Protein AF-A0A2H5WLN8-F1 (afdb_monomer_lite)

Radius of gyration: 36.34 Å; chains: 1; bounding box: 73×25×124 Å

Structure (mmCIF, N/CA/C/O backbone):
data_AF-A0A2H5WLN8-F1
#
_entry.id   AF-A0A2H5WLN8-F1
#
loop_
_atom_site.group_PDB
_atom_site.id
_atom_site.type_symbol
_atom_site.label_atom_id
_atom_site.label_alt_id
_atom_site.label_comp_id
_atom_site.label_asym_id
_atom_site.label_entity_id
_atom_site.label_seq_id
_atom_site.pdbx_PDB_ins_code
_atom_site.Cartn_x
_atom_site.Cartn_y
_atom_site.Cartn_z
_atom_site.occupancy
_atom_site.B_iso_or_equiv
_atom_site.auth_seq_id
_atom_site.auth_comp_id
_atom_site.auth_asym_id
_atom_site.auth_atom_id
_atom_site.pdbx_PDB_model_num
ATOM 1 N N . MET A 1 1 ? 13.619 3.104 -66.120 1.00 37.88 1 MET A N 1
ATOM 2 C CA . MET A 1 1 ? 13.629 3.833 -64.835 1.00 37.88 1 MET A CA 1
ATOM 3 C C . MET A 1 1 ? 13.386 2.820 -63.732 1.00 37.88 1 MET A C 1
ATOM 5 O O . MET A 1 1 ? 12.307 2.246 -63.687 1.00 37.88 1 MET A O 1
ATOM 9 N N . ALA A 1 2 ? 14.418 2.496 -62.954 1.00 40.22 2 ALA A N 1
ATOM 10 C CA . ALA A 1 2 ? 14.342 1.481 -61.908 1.00 40.22 2 ALA A CA 1
ATOM 11 C C . ALA A 1 2 ? 13.577 2.028 -60.692 1.00 40.22 2 ALA A C 1
ATOM 13 O O . ALA A 1 2 ? 13.868 3.131 -60.233 1.00 40.22 2 ALA A O 1
ATOM 14 N N . LEU A 1 3 ? 12.607 1.258 -60.188 1.00 43.53 3 LEU A N 1
ATOM 15 C CA . LEU A 1 3 ? 11.989 1.503 -58.886 1.00 43.53 3 LEU A CA 1
ATOM 16 C C . LEU A 1 3 ? 13.071 1.391 -57.804 1.00 43.53 3 LEU A C 1
ATOM 18 O O . LEU A 1 3 ? 13.614 0.310 -57.575 1.00 43.53 3 LEU A O 1
ATOM 22 N N . VAL A 1 4 ? 13.359 2.502 -57.129 1.00 40.03 4 VAL A N 1
ATOM 23 C CA . VAL A 1 4 ? 14.137 2.522 -55.888 1.00 40.03 4 VAL A CA 1
ATOM 24 C C . VAL A 1 4 ? 13.309 1.801 -54.824 1.00 40.03 4 VAL A C 1
ATOM 26 O O . VAL A 1 4 ? 12.218 2.247 -54.471 1.00 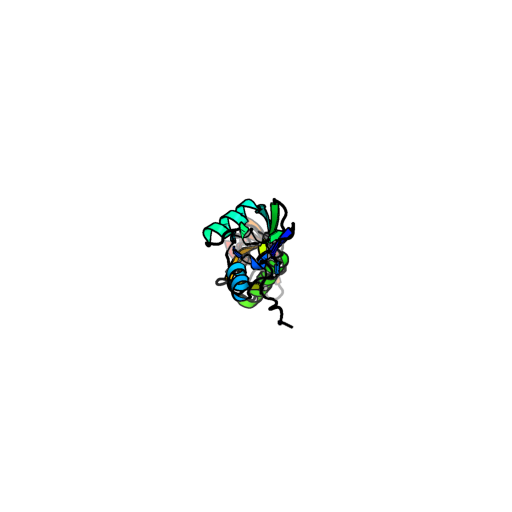40.03 4 VAL A O 1
ATOM 29 N N . ARG A 1 5 ? 13.791 0.652 -54.340 1.00 46.72 5 ARG A N 1
ATOM 30 C CA . ARG A 1 5 ? 13.215 0.003 -53.157 1.00 46.72 5 ARG A CA 1
ATOM 31 C C . ARG A 1 5 ? 13.572 0.856 -51.936 1.00 46.72 5 ARG A C 1
ATOM 33 O O . ARG A 1 5 ? 14.746 1.081 -51.679 1.00 46.72 5 ARG A O 1
ATOM 40 N N . LEU A 1 6 ? 12.569 1.307 -51.185 1.00 49.66 6 LEU A N 1
ATOM 41 C CA . LEU A 1 6 ? 12.672 2.112 -49.952 1.00 49.66 6 LEU A CA 1
ATOM 42 C C . LEU A 1 6 ? 13.309 1.364 -48.748 1.00 49.66 6 LEU A C 1
ATOM 44 O O . LEU A 1 6 ? 13.028 1.691 -47.602 1.00 49.66 6 LEU A O 1
ATOM 48 N N . THR A 1 7 ? 14.132 0.337 -48.972 1.00 49.53 7 THR A N 1
ATOM 49 C CA . THR A 1 7 ? 14.609 -0.590 -47.923 1.00 49.53 7 THR A CA 1
ATOM 50 C C . THR A 1 7 ? 16.058 -0.387 -47.477 1.00 49.53 7 THR A C 1
ATOM 52 O O . THR A 1 7 ? 16.537 -1.190 -46.686 1.00 49.53 7 THR A O 1
ATOM 55 N N . ASP A 1 8 ? 16.760 0.647 -47.948 1.00 59.47 8 ASP A N 1
ATOM 56 C CA . ASP A 1 8 ? 18.218 0.769 -47.742 1.00 59.47 8 ASP A CA 1
ATOM 57 C C . ASP A 1 8 ? 18.641 1.849 -46.731 1.00 59.47 8 ASP A C 1
ATOM 59 O O . ASP A 1 8 ? 19.821 2.166 -46.599 1.00 59.47 8 ASP A O 1
ATOM 63 N N . GLU A 1 9 ? 17.694 2.440 -45.995 1.00 72.06 9 GLU A N 1
ATOM 64 C CA . GLU A 1 9 ? 18.061 3.355 -44.913 1.00 72.06 9 GLU A CA 1
ATOM 65 C C . GLU A 1 9 ? 18.527 2.567 -43.677 1.00 72.06 9 GLU A C 1
ATOM 67 O O . GLU A 1 9 ? 17.778 1.712 -43.183 1.00 72.06 9 GLU A O 1
ATOM 72 N N . PRO A 1 10 ? 19.729 2.855 -43.136 1.00 83.38 10 PRO A N 1
ATOM 73 C CA . PRO A 1 10 ? 20.213 2.206 -41.925 1.00 83.38 10 PRO A CA 1
ATOM 74 C C . PRO A 1 10 ? 19.261 2.490 -40.762 1.00 83.38 10 PRO A C 1
ATOM 76 O O . PRO A 1 10 ? 18.766 3.608 -40.597 1.00 83.38 10 PRO A O 1
ATOM 79 N N . LEU A 1 11 ? 19.013 1.475 -39.933 1.00 92.94 11 LEU A N 1
ATOM 80 C CA . LEU A 1 11 ? 18.097 1.606 -38.806 1.00 92.94 11 LEU A CA 1
ATOM 81 C C . LEU A 1 11 ? 18.630 2.643 -37.807 1.00 92.94 11 LEU A C 1
ATOM 83 O O . LEU A 1 11 ? 19.780 2.594 -37.357 1.00 92.94 11 LEU A O 1
ATOM 87 N N . ARG A 1 12 ? 17.761 3.589 -37.457 1.00 96.56 12 ARG A N 1
ATOM 88 C CA . ARG A 1 12 ? 18.008 4.672 -36.511 1.00 96.56 12 ARG A CA 1
ATOM 89 C C . ARG A 1 12 ? 17.337 4.365 -35.178 1.00 96.56 12 ARG A C 1
ATOM 91 O O . ARG A 1 12 ? 16.153 4.038 -35.136 1.00 96.56 12 ARG A O 1
ATOM 98 N N . ILE A 1 13 ? 18.105 4.503 -34.102 1.00 97.88 13 ILE A N 1
ATOM 99 C CA . ILE A 1 13 ? 17.665 4.356 -32.714 1.00 97.88 13 ILE A CA 1
ATOM 100 C C . ILE A 1 13 ? 17.768 5.730 -32.067 1.00 97.88 13 ILE A C 1
ATOM 102 O O . ILE A 1 13 ? 18.877 6.208 -31.818 1.00 97.88 13 ILE A O 1
ATOM 106 N N . ARG A 1 14 ? 16.632 6.364 -31.782 1.00 98.44 14 ARG A N 1
ATOM 107 C CA . ARG A 1 14 ? 16.599 7.668 -31.118 1.00 98.44 14 ARG A CA 1
ATOM 108 C C . ARG A 1 14 ? 16.065 7.532 -29.701 1.00 98.44 14 ARG A C 1
ATOM 110 O O . ARG A 1 14 ? 14.967 7.023 -29.510 1.00 98.44 14 ARG A O 1
ATOM 117 N N . ILE A 1 15 ? 16.827 8.003 -28.716 1.00 98.44 15 ILE A N 1
ATOM 118 C CA . ILE A 1 15 ? 16.448 7.962 -27.299 1.00 98.44 15 ILE A CA 1
ATOM 119 C C . ILE A 1 15 ? 16.530 9.367 -26.710 1.00 98.44 15 ILE A C 1
ATOM 121 O O . ILE A 1 15 ? 17.564 10.037 -26.779 1.00 98.44 15 ILE A O 1
ATOM 125 N N . ALA A 1 16 ? 15.428 9.812 -26.112 1.00 98.44 16 ALA A N 1
ATOM 126 C CA . ALA A 1 16 ? 15.345 11.120 -25.481 1.00 98.44 16 ALA A CA 1
ATOM 127 C C . ALA A 1 16 ? 16.167 11.181 -24.171 1.00 98.44 16 ALA A C 1
ATOM 129 O O . ALA A 1 16 ? 16.366 10.158 -23.513 1.00 98.44 16 ALA A O 1
ATOM 130 N N . PRO A 1 17 ? 16.603 12.377 -23.724 1.00 98.19 17 PRO A N 1
ATOM 131 C CA . PRO A 1 17 ? 17.330 12.541 -22.458 1.00 98.19 17 PRO A CA 1
ATOM 132 C C . PRO A 1 17 ? 16.555 12.080 -21.214 1.00 98.19 17 PRO A C 1
ATOM 134 O O . PRO A 1 17 ? 17.164 11.743 -20.200 1.00 98.19 17 PRO A O 1
ATOM 137 N N . SER A 1 18 ? 15.222 12.078 -21.278 1.00 97.75 18 SER A N 1
ATOM 138 C CA . SER A 1 18 ? 14.340 11.580 -20.226 1.00 97.75 18 SER A CA 1
ATOM 139 C C . SER A 1 18 ? 13.211 10.771 -20.848 1.00 97.75 18 SER A C 1
ATOM 141 O O . SER A 1 18 ? 12.550 11.244 -21.770 1.00 97.75 18 SER A O 1
ATOM 143 N N . VAL A 1 19 ? 12.975 9.575 -20.320 1.00 97.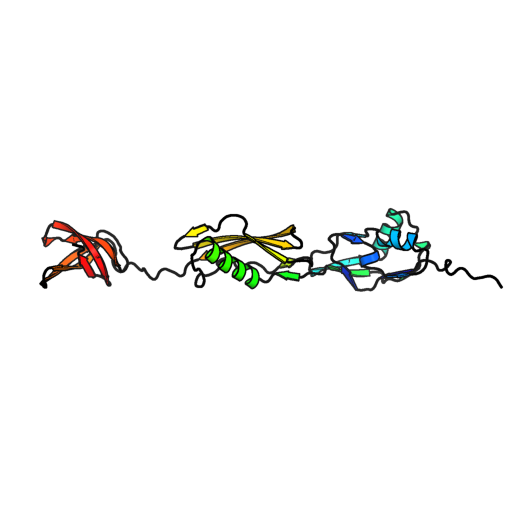62 19 VAL A N 1
ATOM 144 C CA . VAL A 1 19 ? 11.979 8.617 -20.818 1.00 97.62 19 VAL A CA 1
ATOM 145 C C . VAL A 1 19 ? 11.228 7.983 -19.652 1.00 97.62 19 VAL A C 1
ATOM 147 O O . VAL A 1 19 ? 11.738 7.934 -18.528 1.00 97.62 19 VAL A O 1
ATOM 150 N N . SER A 1 20 ? 10.016 7.499 -19.916 1.00 96.06 20 SER A N 1
ATOM 151 C CA . SER A 1 20 ? 9.178 6.838 -18.916 1.00 96.06 20 SER A CA 1
ATOM 152 C C . SER A 1 20 ? 8.919 5.385 -19.294 1.00 96.06 20 SER A C 1
ATOM 154 O O . SER A 1 20 ? 8.685 5.090 -20.459 1.00 96.06 20 SER A O 1
ATOM 156 N N . VAL A 1 21 ? 8.940 4.494 -18.306 1.00 96.44 21 VAL A N 1
ATOM 157 C CA . VAL A 1 21 ? 8.663 3.057 -18.465 1.00 96.44 21 VAL A CA 1
ATOM 158 C C . VAL A 1 21 ? 7.627 2.616 -17.434 1.00 96.44 21 VAL A C 1
ATOM 160 O O . VAL A 1 21 ? 7.540 3.200 -16.354 1.00 96.44 21 VAL A O 1
ATOM 163 N N . SER A 1 22 ? 6.848 1.579 -17.723 1.00 90.75 22 SER A N 1
ATOM 164 C CA . SER A 1 22 ? 5.817 1.059 -16.803 1.00 90.75 22 SER A CA 1
ATOM 165 C C . SER A 1 22 ? 6.192 -0.316 -16.231 1.00 90.75 22 SER A C 1
ATOM 167 O O . SER A 1 22 ? 5.954 -0.616 -15.051 1.00 90.75 22 SER A O 1
ATOM 169 N N . SER A 1 23 ? 6.874 -1.122 -17.041 1.00 89.38 23 SER A N 1
ATOM 170 C CA . SER A 1 23 ? 7.266 -2.501 -16.755 1.00 89.38 23 SER A CA 1
ATOM 171 C C . SER A 1 23 ? 8.347 -2.619 -15.670 1.00 89.38 23 SER A C 1
ATOM 173 O O . SER A 1 23 ? 9.073 -1.672 -15.366 1.00 89.38 23 SER A O 1
ATOM 175 N N . THR A 1 24 ? 8.475 -3.803 -15.058 1.00 92.62 24 THR A N 1
ATOM 176 C CA . THR A 1 24 ? 9.545 -4.115 -14.082 1.00 92.62 24 THR A CA 1
ATOM 177 C C . THR A 1 24 ? 10.922 -4.205 -14.734 1.00 92.62 24 THR A C 1
ATOM 179 O O . THR A 1 24 ? 11.931 -3.891 -14.099 1.00 92.62 24 THR A O 1
ATOM 182 N N . ARG A 1 25 ? 10.965 -4.617 -15.999 1.00 96.12 25 ARG A N 1
ATOM 183 C CA . ARG A 1 25 ? 12.131 -4.564 -16.880 1.00 96.12 25 ARG A CA 1
ATOM 184 C C . ARG A 1 25 ? 11.690 -3.906 -18.175 1.00 96.12 25 ARG A C 1
ATOM 186 O O . ARG A 1 25 ? 10.564 -4.149 -18.593 1.00 96.12 25 ARG A O 1
ATOM 193 N N . PHE A 1 26 ? 12.542 -3.070 -18.752 1.00 96.62 26 PHE A N 1
ATOM 194 C CA . PHE A 1 26 ? 12.192 -2.289 -19.932 1.00 96.62 26 PHE A CA 1
ATOM 195 C C . PHE A 1 26 ? 12.933 -2.791 -21.169 1.00 96.62 26 PHE A C 1
ATOM 197 O O . PHE A 1 26 ? 14.104 -3.188 -21.093 1.00 96.62 26 PHE A O 1
ATOM 204 N N . CYS A 1 27 ? 12.246 -2.756 -22.305 1.00 97.50 27 CYS A N 1
ATOM 205 C CA . CYS A 1 27 ? 12.811 -3.082 -23.611 1.00 97.50 27 CYS A CA 1
ATOM 206 C C . CYS A 1 27 ? 13.217 -1.821 -24.384 1.00 97.50 27 CYS A C 1
ATOM 208 O O . CYS A 1 27 ? 12.875 -0.700 -24.004 1.00 97.50 27 CYS A O 1
ATOM 210 N N . LEU A 1 28 ? 13.946 -1.992 -25.489 1.00 97.81 28 LEU A N 1
ATOM 211 C CA . LEU A 1 28 ? 14.383 -0.866 -26.315 1.00 97.81 28 LEU A CA 1
ATOM 212 C C . LEU A 1 28 ? 13.201 -0.044 -26.847 1.00 97.81 28 LEU A C 1
ATOM 214 O O . LEU A 1 28 ? 13.258 1.180 -26.792 1.00 97.81 28 LEU A O 1
ATOM 218 N N . ALA A 1 29 ? 12.120 -0.691 -27.291 1.00 97.19 29 ALA A N 1
ATOM 219 C CA . ALA A 1 29 ? 10.942 0.005 -27.815 1.00 97.19 29 ALA A CA 1
ATOM 220 C C . ALA A 1 29 ? 10.212 0.874 -26.773 1.00 97.19 29 ALA A C 1
ATOM 222 O O . ALA A 1 29 ? 9.484 1.783 -27.155 1.00 97.19 29 ALA A O 1
ATOM 223 N N . GLU A 1 30 ? 10.396 0.628 -25.470 1.00 96.38 30 GLU A N 1
ATOM 224 C CA . GLU A 1 30 ? 9.795 1.466 -24.420 1.00 96.38 30 GLU A CA 1
ATOM 225 C C . GLU A 1 30 ? 10.520 2.805 -24.252 1.00 96.38 30 GLU A C 1
ATOM 227 O O . GLU A 1 30 ? 9.943 3.756 -23.733 1.00 96.38 30 GLU A O 1
ATOM 232 N N . ILE A 1 31 ? 11.788 2.888 -24.665 1.00 97.25 31 ILE A N 1
ATOM 233 C CA . ILE A 1 31 ? 12.617 4.080 -24.456 1.00 97.25 31 ILE A CA 1
ATOM 234 C C . ILE A 1 31 ? 13.128 4.711 -25.752 1.00 97.25 31 ILE A C 1
ATOM 236 O O . ILE A 1 31 ? 13.732 5.781 -25.697 1.00 97.25 31 ILE A O 1
ATOM 240 N N . ALA A 1 32 ? 12.935 4.057 -26.897 1.00 97.50 32 ALA A N 1
ATOM 241 C CA . ALA A 1 32 ? 13.502 4.470 -28.170 1.00 97.50 32 ALA A CA 1
ATOM 242 C C . ALA A 1 32 ? 12.458 4.526 -29.285 1.00 97.50 32 ALA A C 1
ATOM 244 O O . ALA A 1 32 ? 11.638 3.623 -29.441 1.00 97.50 32 ALA A O 1
ATOM 245 N N . GLU A 1 33 ? 12.582 5.538 -30.136 1.00 97.62 33 GLU A N 1
ATOM 246 C CA . GLU A 1 33 ? 11.950 5.561 -31.450 1.00 97.62 33 GLU A CA 1
ATOM 247 C C . GLU A 1 33 ? 12.851 4.813 -32.443 1.00 97.62 33 GLU A C 1
ATOM 249 O O . GLU A 1 33 ? 14.040 5.125 -32.578 1.00 97.62 33 GLU A O 1
ATOM 254 N N . LEU A 1 34 ? 12.289 3.809 -33.125 1.00 96.44 34 LEU A N 1
ATOM 255 C CA . LEU A 1 34 ? 12.988 2.981 -34.111 1.00 96.44 34 LEU A CA 1
ATOM 256 C C . LEU A 1 34 ? 12.460 3.283 -35.517 1.00 96.44 34 LEU A C 1
ATOM 258 O O . LEU A 1 34 ? 11.294 3.018 -35.817 1.00 96.44 34 LEU A O 1
ATOM 262 N N . ALA A 1 35 ? 13.324 3.801 -36.387 1.00 94.50 35 ALA A N 1
ATOM 263 C CA . ALA A 1 35 ? 12.982 4.180 -37.760 1.00 94.50 35 ALA A CA 1
ATOM 264 C C . ALA A 1 35 ? 14.005 3.634 -38.765 1.00 94.50 35 ALA A C 1
ATOM 266 O O . ALA A 1 35 ? 15.145 3.355 -38.401 1.00 94.50 35 ALA A O 1
ATOM 267 N N . GLY A 1 36 ? 13.607 3.489 -40.031 1.00 92.75 36 GLY A N 1
ATOM 268 C CA . GLY A 1 36 ? 14.444 2.867 -41.063 1.00 92.75 36 GLY A CA 1
ATOM 269 C C . GLY A 1 36 ? 14.622 1.355 -40.870 1.00 92.75 36 GLY A C 1
ATOM 270 O O . GLY A 1 36 ? 14.029 0.751 -39.970 1.00 92.75 36 GLY A O 1
ATOM 271 N N . GLY A 1 37 ? 15.438 0.741 -41.728 1.00 88.25 37 GLY A N 1
ATOM 272 C CA . GLY A 1 37 ? 15.642 -0.706 -41.772 1.00 88.25 37 GLY A CA 1
ATOM 273 C C . GLY A 1 37 ? 14.368 -1.526 -42.022 1.00 88.25 37 GLY A C 1
ATOM 274 O O . GLY A 1 37 ? 13.266 -1.005 -42.215 1.00 88.25 37 GLY A O 1
ATOM 275 N N . ASP A 1 38 ? 14.516 -2.850 -41.995 1.00 90.81 38 ASP A N 1
ATOM 276 C CA . ASP A 1 38 ? 13.386 -3.767 -42.149 1.00 90.81 38 ASP A CA 1
ATOM 277 C C . ASP A 1 38 ? 12.511 -3.840 -40.880 1.00 90.81 38 ASP A C 1
ATOM 279 O O . ASP A 1 38 ? 12.973 -3.679 -39.746 1.00 90.81 38 ASP A O 1
ATOM 283 N N . GLU A 1 39 ? 11.217 -4.104 -41.063 1.00 92.38 39 GLU A N 1
ATOM 284 C CA . GLU A 1 39 ? 10.242 -4.230 -39.979 1.00 92.38 39 GLU A CA 1
ATOM 285 C C . GLU A 1 39 ? 10.567 -5.391 -39.032 1.00 92.38 39 GLU A C 1
ATOM 287 O O . GLU A 1 39 ? 10.428 -5.244 -37.814 1.00 92.38 39 GLU A O 1
ATOM 292 N N . ALA A 1 40 ? 11.044 -6.524 -39.561 1.00 92.81 40 ALA A N 1
ATOM 293 C CA . ALA A 1 40 ? 11.414 -7.672 -38.737 1.00 92.81 40 ALA A CA 1
ATOM 294 C C . ALA A 1 40 ? 12.561 -7.323 -37.776 1.00 92.81 40 ALA A C 1
ATOM 296 O O . ALA A 1 40 ? 12.494 -7.640 -36.586 1.00 92.81 40 ALA A O 1
ATOM 297 N N . LEU A 1 41 ? 13.568 -6.599 -38.273 1.00 92.00 41 LEU A N 1
ATOM 298 C CA . LEU A 1 41 ? 14.690 -6.121 -37.470 1.00 92.00 41 LEU A CA 1
ATOM 299 C C . LEU A 1 41 ? 14.236 -5.111 -36.409 1.00 92.00 41 LEU A C 1
ATOM 301 O O . LEU A 1 41 ? 14.609 -5.251 -35.245 1.00 92.00 41 LEU A O 1
ATOM 305 N N . ARG A 1 42 ? 13.389 -4.134 -36.771 1.00 95.19 42 ARG A N 1
ATOM 306 C CA . ARG A 1 42 ? 12.819 -3.173 -35.806 1.00 95.19 42 ARG A CA 1
ATOM 307 C C . ARG A 1 42 ? 12.053 -3.875 -34.690 1.00 95.19 42 ARG A C 1
ATOM 309 O O . ARG A 1 42 ? 12.225 -3.529 -33.524 1.00 95.19 42 ARG A O 1
ATOM 316 N N . ARG A 1 43 ? 11.243 -4.882 -35.025 1.00 95.69 43 ARG A N 1
ATOM 317 C CA . ARG A 1 43 ? 10.488 -5.667 -34.040 1.00 95.69 43 ARG A CA 1
ATOM 318 C C . ARG A 1 43 ? 11.419 -6.461 -33.119 1.00 95.69 43 ARG A C 1
ATOM 320 O O . ARG A 1 43 ? 11.220 -6.445 -31.906 1.00 95.69 43 ARG A O 1
ATOM 327 N N . ALA A 1 44 ? 12.442 -7.110 -33.677 1.00 94.44 44 ALA A N 1
ATOM 328 C CA . ALA A 1 44 ? 13.413 -7.889 -32.910 1.00 94.44 44 ALA A CA 1
ATOM 329 C C . ALA A 1 44 ? 14.253 -7.013 -31.963 1.00 94.44 44 ALA A C 1
ATOM 331 O O . ALA A 1 44 ? 14.391 -7.341 -30.785 1.00 94.44 44 ALA A O 1
ATOM 332 N N . LEU A 1 45 ? 14.761 -5.873 -32.445 1.00 95.69 45 LEU A N 1
ATOM 333 C CA . LEU A 1 45 ? 15.477 -4.893 -31.622 1.00 95.69 45 LEU A CA 1
ATOM 334 C C . LEU A 1 45 ? 14.571 -4.264 -30.568 1.00 95.69 45 LEU A C 1
ATOM 336 O O . LEU A 1 45 ? 14.980 -4.121 -29.421 1.00 95.69 45 LEU A O 1
ATOM 340 N N . GLY A 1 46 ? 13.337 -3.912 -30.930 1.00 96.50 46 GLY A N 1
ATOM 341 C CA . GLY A 1 46 ? 12.372 -3.313 -30.014 1.00 96.50 46 GLY A CA 1
ATOM 342 C C . GLY A 1 46 ? 12.057 -4.195 -28.805 1.00 96.50 46 GLY A C 1
ATOM 343 O O . GLY A 1 46 ? 11.931 -3.675 -27.697 1.00 96.50 46 GLY A O 1
ATOM 344 N N . ALA A 1 47 ? 12.001 -5.515 -29.000 1.00 96.62 47 ALA A N 1
ATOM 345 C CA . ALA A 1 47 ? 11.766 -6.506 -27.949 1.00 96.62 47 ALA A CA 1
ATOM 346 C C . ALA A 1 47 ? 13.011 -6.835 -27.097 1.00 96.62 47 ALA A C 1
ATOM 348 O O . ALA A 1 47 ? 12.919 -7.612 -26.148 1.00 96.62 47 ALA A O 1
ATOM 349 N N . MET A 1 48 ? 14.179 -6.273 -27.422 1.00 96.56 48 MET A N 1
ATOM 350 C CA . MET A 1 48 ? 15.403 -6.493 -26.656 1.00 96.56 48 MET A CA 1
ATOM 351 C C . MET A 1 48 ? 15.283 -5.864 -25.264 1.00 96.56 48 MET A C 1
ATOM 353 O O . MET A 1 48 ? 15.158 -4.644 -25.132 1.00 96.56 48 MET A O 1
ATOM 357 N N . GLU A 1 49 ? 15.388 -6.687 -24.222 1.00 97.06 49 GLU A N 1
ATOM 358 C CA . GLU A 1 49 ? 15.403 -6.226 -22.836 1.00 97.06 49 GLU A CA 1
ATOM 359 C C . GLU A 1 49 ? 16.716 -5.488 -22.512 1.00 97.06 49 GLU A C 1
ATOM 361 O O . GLU A 1 49 ? 17.817 -6.005 -22.704 1.00 97.06 49 GLU A O 1
ATOM 366 N N . LEU A 1 50 ? 16.616 -4.274 -21.972 1.00 97.12 50 LEU A N 1
ATOM 367 C CA . LEU A 1 50 ? 17.774 -3.452 -21.605 1.00 97.12 50 LEU A CA 1
ATOM 368 C C . LEU A 1 50 ? 18.114 -3.538 -20.109 1.00 97.12 50 LEU A C 1
ATOM 370 O O . LEU A 1 50 ? 19.264 -3.305 -19.702 1.00 97.12 50 LEU A O 1
ATOM 374 N N . GLY A 1 51 ? 17.145 -3.927 -19.278 1.00 95.38 51 GLY A N 1
ATOM 375 C CA . GLY A 1 51 ? 17.354 -4.307 -17.885 1.00 95.38 51 GLY A CA 1
ATOM 376 C C . GLY A 1 51 ? 16.210 -3.917 -16.953 1.00 95.38 51 GLY A C 1
ATOM 377 O O . GLY A 1 51 ? 15.109 -3.592 -17.380 1.00 95.38 51 GLY A O 1
ATOM 378 N N . ALA A 1 52 ? 16.482 -3.955 -15.645 1.00 96.31 52 ALA A N 1
ATOM 379 C CA . ALA A 1 52 ? 15.498 -3.618 -14.616 1.00 96.31 52 ALA A CA 1
ATOM 380 C C . ALA A 1 52 ? 15.157 -2.118 -14.598 1.00 96.31 52 ALA A C 1
ATOM 382 O O . ALA A 1 52 ? 16.055 -1.267 -14.578 1.00 96.31 52 ALA A O 1
ATOM 383 N N . SER A 1 53 ? 13.865 -1.814 -14.542 1.00 96.38 53 SER A N 1
ATOM 384 C CA . SER A 1 53 ? 13.334 -0.467 -14.341 1.00 96.38 53 SER A CA 1
ATOM 385 C C . SER A 1 53 ? 13.573 0.011 -12.899 1.00 96.38 53 SER A C 1
ATOM 387 O O . SER A 1 53 ? 13.763 -0.818 -12.003 1.00 96.38 53 SER A O 1
ATOM 389 N N . PRO A 1 54 ? 13.544 1.333 -12.636 1.00 95.69 54 PRO A N 1
ATOM 390 C CA . PRO A 1 54 ? 13.494 1.856 -11.271 1.00 95.69 54 PRO A CA 1
ATOM 391 C C . PRO A 1 54 ? 12.300 1.303 -10.469 1.00 95.69 54 PRO A C 1
ATOM 393 O O . PRO A 1 54 ? 11.377 0.687 -11.013 1.00 95.69 54 PRO A O 1
ATOM 396 N N . LEU A 1 55 ? 12.266 1.568 -9.162 1.00 93.81 55 LEU A N 1
ATOM 397 C CA . LEU A 1 55 ? 11.025 1.411 -8.398 1.00 93.81 55 LEU A CA 1
ATOM 398 C C . LEU A 1 55 ? 9.959 2.397 -8.919 1.00 93.81 55 LEU A C 1
ATOM 400 O O . LEU A 1 55 ? 10.330 3.447 -9.447 1.00 93.81 55 LEU A O 1
ATOM 404 N N . PRO A 1 56 ? 8.652 2.089 -8.808 1.00 94.31 56 PRO A N 1
ATOM 405 C CA . PRO A 1 56 ? 7.596 3.004 -9.246 1.00 94.31 56 PRO A CA 1
ATOM 406 C C . PRO A 1 56 ? 7.786 4.413 -8.658 1.00 94.31 56 PRO A C 1
ATOM 408 O O . PRO A 1 56 ? 8.067 4.558 -7.469 1.00 94.31 56 PRO A O 1
ATOM 411 N N . GLY A 1 57 ? 7.693 5.443 -9.502 1.00 93.31 57 GLY A N 1
ATOM 412 C CA . GLY A 1 57 ? 7.885 6.850 -9.138 1.00 93.31 57 GLY A CA 1
ATOM 413 C C . GLY A 1 57 ? 9.351 7.279 -9.016 1.00 93.31 57 GLY A C 1
ATOM 414 O O . GLY A 1 57 ? 9.636 8.471 -8.906 1.00 93.31 57 GLY A O 1
ATOM 415 N N . GLN A 1 58 ? 10.298 6.338 -9.057 1.00 95.06 58 GLN A N 1
ATOM 416 C CA . GLN A 1 58 ? 11.726 6.629 -8.964 1.00 95.06 58 GLN A CA 1
ATOM 417 C C . GLN A 1 58 ? 12.384 6.765 -10.337 1.00 95.06 58 GLN A C 1
ATOM 419 O O . GLN A 1 58 ? 11.840 6.380 -11.377 1.00 95.06 58 GLN A O 1
ATOM 424 N N . LYS A 1 59 ? 13.599 7.319 -10.313 1.00 96.31 59 LYS A N 1
ATOM 425 C CA . LYS A 1 59 ? 14.439 7.554 -11.486 1.00 96.31 59 LYS A CA 1
ATOM 426 C C . LYS A 1 59 ? 15.714 6.730 -11.402 1.00 96.31 59 LYS A C 1
ATOM 428 O O . LYS A 1 59 ? 16.238 6.485 -10.317 1.00 96.31 59 LYS A O 1
ATOM 433 N N . ARG A 1 60 ? 16.226 6.332 -12.560 1.00 96.81 60 ARG A N 1
ATOM 434 C CA . ARG A 1 60 ? 17.521 5.676 -12.713 1.00 96.81 60 ARG A CA 1
ATOM 435 C C . ARG A 1 60 ? 18.243 6.249 -13.922 1.00 96.81 60 ARG A C 1
ATOM 437 O O . ARG A 1 60 ? 17.654 6.458 -14.977 1.00 96.81 60 ARG A O 1
ATOM 444 N N . THR A 1 61 ? 19.549 6.387 -13.777 1.00 98.12 61 THR A N 1
ATOM 445 C CA . THR A 1 61 ? 20.455 6.718 -14.870 1.00 98.12 61 THR A CA 1
ATOM 446 C C . THR A 1 61 ? 20.727 5.503 -15.766 1.00 98.12 61 THR A C 1
ATOM 448 O O . THR A 1 61 ? 21.068 4.421 -15.272 1.00 98.12 61 THR A O 1
ATOM 451 N N . PHE A 1 62 ? 20.623 5.689 -17.083 1.00 98.31 62 PHE A N 1
ATOM 452 C CA . PHE A 1 62 ? 21.037 4.715 -18.098 1.00 98.31 62 PHE A CA 1
ATOM 453 C C . PHE A 1 62 ? 22.011 5.368 -19.078 1.00 98.31 62 PHE A C 1
ATOM 455 O O . PHE A 1 62 ? 21.809 6.510 -19.484 1.00 98.31 62 PHE A O 1
ATOM 462 N N . THR A 1 63 ? 23.096 4.681 -19.427 1.00 98.50 63 THR A N 1
ATOM 463 C CA . THR A 1 63 ? 24.181 5.279 -20.221 1.00 98.50 63 THR A CA 1
ATOM 464 C C . THR A 1 63 ? 24.234 4.731 -21.636 1.00 98.50 63 THR A C 1
ATOM 466 O O . THR A 1 63 ? 23.834 3.595 -21.908 1.00 98.50 63 THR A O 1
ATOM 469 N N . ARG A 1 64 ? 24.823 5.508 -22.548 1.00 98.44 64 ARG A N 1
ATOM 470 C CA . ARG A 1 64 ? 25.093 5.065 -23.918 1.00 98.44 64 ARG A CA 1
ATOM 471 C C . ARG A 1 64 ? 25.917 3.774 -23.942 1.00 98.44 64 ARG A C 1
ATOM 473 O O . ARG A 1 64 ? 25.588 2.848 -24.673 1.00 98.44 64 ARG A O 1
ATOM 480 N N . GLN A 1 65 ? 26.938 3.652 -23.088 1.00 98.31 65 GLN A N 1
ATOM 481 C CA . GLN A 1 65 ? 27.743 2.428 -22.973 1.00 98.31 65 GLN A CA 1
ATOM 482 C C . GLN A 1 65 ? 26.911 1.205 -22.555 1.00 98.31 65 GLN A C 1
ATOM 484 O O . GLN A 1 65 ? 27.163 0.103 -23.048 1.00 98.31 65 GLN A O 1
ATOM 489 N N . GLN A 1 66 ? 25.913 1.377 -21.682 1.00 98.06 66 GLN A N 1
ATOM 490 C CA . GLN A 1 66 ? 24.999 0.293 -21.316 1.00 98.06 66 GLN A CA 1
ATOM 491 C C . GLN A 1 66 ? 24.166 -0.159 -22.520 1.00 98.06 66 GLN A C 1
ATOM 493 O O . GLN A 1 66 ? 24.086 -1.363 -22.750 1.00 98.06 66 GLN A O 1
ATOM 498 N N . LEU A 1 67 ? 23.640 0.763 -23.338 1.00 98.19 67 LEU A N 1
ATOM 499 C CA . LEU A 1 67 ? 22.949 0.406 -24.586 1.00 98.19 67 LEU A CA 1
ATOM 500 C C . LEU A 1 67 ? 23.850 -0.405 -25.523 1.00 98.19 67 LEU A C 1
ATOM 502 O O . LEU A 1 67 ? 23.469 -1.490 -25.955 1.00 98.19 67 LEU A O 1
ATOM 506 N N . LEU A 1 68 ? 25.063 0.086 -25.798 1.00 98.06 68 LEU A N 1
ATOM 507 C CA . LEU A 1 68 ? 26.020 -0.603 -26.674 1.00 98.06 68 LEU A CA 1
ATOM 508 C C . LEU A 1 68 ? 26.365 -2.004 -26.156 1.00 98.06 68 LEU A C 1
ATOM 510 O O . LEU A 1 68 ? 26.516 -2.943 -26.934 1.00 98.06 68 LEU A O 1
ATOM 514 N N . THR A 1 69 ? 26.490 -2.147 -24.835 1.00 97.94 69 THR A N 1
ATOM 515 C CA . THR A 1 69 ? 26.770 -3.434 -24.191 1.00 97.94 69 THR A CA 1
ATOM 516 C C . THR A 1 69 ? 25.604 -4.401 -24.378 1.00 97.94 69 THR A C 1
ATOM 518 O O . THR A 1 69 ? 25.835 -5.558 -24.717 1.00 97.94 69 THR A O 1
ATOM 521 N N . ARG A 1 70 ? 24.358 -3.934 -24.222 1.00 97.75 70 ARG A N 1
ATOM 522 C CA . ARG A 1 70 ? 23.153 -4.747 -24.448 1.00 97.75 70 ARG A CA 1
ATOM 523 C C . ARG A 1 70 ? 23.010 -5.174 -25.904 1.00 97.75 70 ARG A C 1
ATOM 525 O O . ARG A 1 70 ? 22.818 -6.357 -26.150 1.00 97.75 70 ARG A O 1
ATOM 532 N N . LEU A 1 71 ? 23.209 -4.263 -26.857 1.00 97.00 71 LEU A N 1
ATOM 533 C CA . LEU A 1 71 ? 23.190 -4.593 -28.287 1.00 97.00 71 LEU A CA 1
ATOM 534 C C . LEU A 1 71 ? 24.154 -5.745 -28.611 1.00 97.00 71 LEU A C 1
ATOM 536 O O . LEU A 1 71 ? 23.731 -6.756 -29.166 1.00 97.00 71 LEU A O 1
ATOM 540 N N . ARG A 1 72 ? 25.413 -5.650 -28.157 1.00 97.44 72 ARG A N 1
ATOM 541 C CA . ARG A 1 72 ? 26.416 -6.712 -28.361 1.00 97.44 72 ARG A CA 1
ATOM 542 C C . ARG A 1 72 ? 26.046 -8.023 -27.670 1.00 97.44 72 ARG A C 1
ATOM 544 O O . ARG A 1 72 ? 26.244 -9.084 -28.250 1.00 97.44 72 ARG A O 1
ATOM 551 N N . GLN A 1 73 ? 25.506 -7.965 -26.450 1.00 96.56 73 GLN A N 1
ATOM 552 C CA . GLN A 1 73 ? 25.045 -9.156 -25.719 1.00 96.56 73 GLN A CA 1
ATOM 553 C C . GLN A 1 73 ? 23.924 -9.899 -26.456 1.00 96.56 73 GLN A C 1
ATOM 555 O O . GLN A 1 73 ? 23.841 -11.118 -26.356 1.00 96.56 73 GLN A O 1
ATOM 560 N N . HIS A 1 74 ? 23.100 -9.178 -27.216 1.00 95.00 74 HIS A N 1
ATOM 561 C CA . HIS A 1 74 ? 22.049 -9.742 -28.061 1.00 95.00 74 HIS A CA 1
ATOM 562 C C . HIS A 1 74 ? 22.512 -10.036 -29.501 1.00 95.00 74 HIS A C 1
ATOM 564 O O . HIS A 1 74 ? 21.684 -10.334 -30.357 1.00 95.00 74 HIS A O 1
ATOM 570 N N . GLY A 1 75 ? 23.823 -9.986 -29.769 1.00 95.50 75 GLY A N 1
ATOM 571 C CA . GLY A 1 75 ? 24.414 -10.349 -31.060 1.00 95.50 75 GLY A CA 1
ATOM 572 C C . GLY A 1 75 ? 24.365 -9.256 -32.128 1.00 95.50 75 GLY A C 1
ATOM 573 O O . GLY A 1 75 ? 24.720 -9.521 -33.272 1.00 95.50 75 GLY A O 1
ATOM 574 N N . TYR A 1 76 ? 23.957 -8.036 -31.778 1.00 94.81 76 TYR A N 1
ATOM 575 C CA . TYR A 1 76 ? 23.925 -6.914 -32.709 1.00 94.81 76 TYR A CA 1
ATOM 576 C C . TYR A 1 76 ? 25.224 -6.107 -32.653 1.00 94.81 76 TYR A C 1
ATOM 578 O O . TYR A 1 76 ? 25.688 -5.732 -31.571 1.00 94.81 76 TYR A O 1
ATOM 586 N N . ASP A 1 77 ? 25.788 -5.783 -33.817 1.00 94.56 77 ASP A N 1
ATOM 587 C CA . ASP A 1 77 ? 26.907 -4.848 -33.913 1.00 94.56 77 ASP A CA 1
ATOM 588 C C . ASP A 1 77 ? 26.377 -3.403 -33.840 1.00 94.56 77 ASP A C 1
ATOM 590 O O . ASP A 1 77 ? 25.642 -2.974 -34.731 1.00 94.56 77 ASP A O 1
ATOM 594 N N . PRO A 1 78 ? 26.743 -2.609 -32.812 1.00 94.44 78 PRO A N 1
ATOM 595 C CA . PRO A 1 78 ? 26.248 -1.245 -32.681 1.00 94.44 78 PRO A CA 1
ATOM 596 C C . PRO A 1 78 ? 26.634 -0.308 -33.831 1.00 94.44 78 PRO A C 1
ATOM 598 O O . PRO A 1 78 ? 26.004 0.736 -33.977 1.00 94.44 78 PRO A O 1
ATOM 601 N N . THR A 1 79 ? 27.664 -0.638 -34.618 1.00 93.50 79 THR A N 1
ATOM 602 C CA . THR A 1 79 ? 28.092 0.177 -35.768 1.00 93.50 79 THR A CA 1
ATOM 603 C C . THR A 1 79 ? 27.124 0.097 -36.951 1.00 93.50 79 THR A C 1
ATOM 605 O O . THR A 1 79 ? 27.149 0.967 -37.816 1.00 93.50 79 THR A O 1
ATOM 608 N N . GLN A 1 80 ? 26.226 -0.894 -36.957 1.00 92.12 80 GLN A N 1
ATOM 609 C CA . GLN A 1 80 ? 25.192 -1.068 -37.981 1.00 92.12 80 GLN A CA 1
ATOM 610 C C . GLN A 1 80 ? 23.996 -0.119 -37.800 1.00 92.12 80 GLN A C 1
ATOM 612 O O . GLN A 1 80 ? 23.116 -0.073 -38.660 1.00 92.12 80 GLN A O 1
ATOM 617 N N . PHE A 1 81 ? 23.946 0.634 -36.696 1.00 94.31 81 PHE A N 1
ATOM 618 C CA . PHE A 1 81 ? 22.826 1.510 -36.358 1.00 94.31 81 PHE A CA 1
ATOM 619 C C . PHE A 1 81 ? 23.261 2.961 -36.201 1.00 94.31 81 PHE A C 1
ATOM 621 O O . PHE A 1 81 ? 24.316 3.268 -35.643 1.00 94.31 81 PHE A O 1
ATOM 628 N N . THR A 1 82 ? 22.375 3.877 -36.587 1.00 96.00 82 THR A N 1
ATOM 629 C CA . THR A 1 82 ? 22.516 5.292 -36.227 1.00 96.00 82 THR A CA 1
ATOM 630 C C . THR A 1 82 ? 21.901 5.514 -34.847 1.00 96.00 82 THR A C 1
ATOM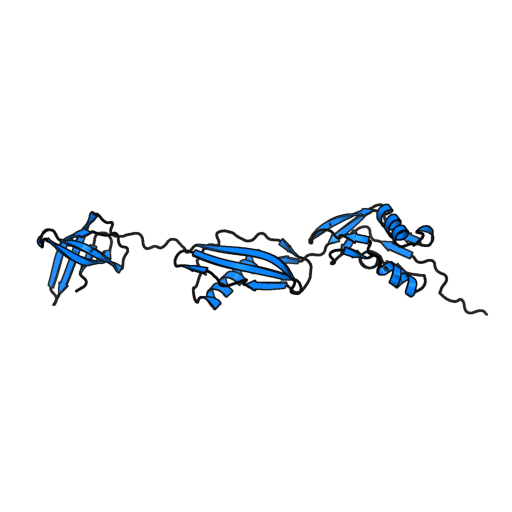 632 O O . THR A 1 82 ? 20.680 5.528 -34.711 1.00 96.00 82 THR A O 1
ATOM 635 N N . ILE A 1 83 ? 22.734 5.652 -33.810 1.00 97.31 83 ILE A N 1
ATOM 636 C CA . ILE A 1 83 ? 22.282 5.810 -32.416 1.00 97.31 83 ILE A CA 1
ATOM 637 C C . ILE A 1 83 ? 22.335 7.283 -32.003 1.00 97.31 83 ILE A C 1
ATOM 639 O O . ILE A 1 83 ? 23.416 7.831 -31.768 1.00 97.31 83 ILE A O 1
ATOM 643 N N . GLU A 1 84 ? 21.160 7.884 -31.838 1.00 98.00 84 GLU A N 1
ATOM 644 C CA . GLU A 1 84 ? 20.950 9.264 -31.404 1.00 98.00 84 GLU A CA 1
ATOM 645 C C . GLU A 1 84 ? 20.479 9.296 -29.951 1.00 98.00 84 GLU A C 1
ATOM 647 O O . GLU A 1 84 ? 19.296 9.137 -29.650 1.00 98.00 84 GLU A O 1
ATOM 652 N N . MET A 1 85 ? 21.417 9.496 -29.030 1.00 98.12 85 MET A N 1
ATOM 653 C CA . MET A 1 85 ? 21.124 9.664 -27.610 1.00 98.12 85 MET A CA 1
ATOM 654 C C . MET A 1 85 ? 22.246 10.452 -26.925 1.00 98.12 85 MET A C 1
ATOM 656 O O . MET A 1 85 ? 23.396 10.354 -27.364 1.00 98.12 85 MET A O 1
ATOM 660 N N . PRO A 1 86 ? 21.965 11.178 -25.832 1.00 98.38 86 PRO A N 1
ATOM 661 C CA . PRO A 1 86 ? 23.017 11.688 -24.959 1.00 98.38 86 PRO A CA 1
ATOM 662 C C . PRO A 1 86 ? 23.845 10.545 -24.350 1.00 98.38 86 PRO A C 1
ATOM 664 O O . PRO A 1 86 ? 23.374 9.410 -24.247 1.00 98.38 86 PRO A O 1
ATOM 667 N N . ASP A 1 87 ? 25.043 10.846 -23.842 1.00 97.94 87 ASP A N 1
ATOM 668 C CA . ASP A 1 87 ? 25.876 9.850 -23.142 1.00 97.94 87 ASP A CA 1
ATOM 669 C C . ASP A 1 87 ? 25.169 9.229 -21.932 1.00 97.94 87 ASP A C 1
ATOM 671 O O . ASP A 1 87 ? 25.479 8.109 -21.511 1.00 97.94 87 ASP A O 1
ATOM 675 N N . THR A 1 88 ? 24.203 9.955 -21.372 1.00 98.00 88 THR A N 1
ATOM 676 C CA . THR A 1 88 ? 23.411 9.558 -20.218 1.00 98.00 88 THR A CA 1
ATOM 677 C C . THR A 1 88 ? 21.972 10.049 -20.342 1.00 98.00 88 THR A C 1
ATOM 679 O O . THR A 1 88 ? 21.737 11.213 -20.657 1.00 98.00 88 THR A O 1
ATOM 682 N N . ILE A 1 89 ? 21.016 9.178 -20.025 1.00 98.25 89 ILE A N 1
ATOM 683 C CA . ILE A 1 89 ? 19.583 9.482 -19.976 1.00 98.25 89 ILE A CA 1
ATOM 684 C C . ILE A 1 89 ? 19.007 9.170 -18.591 1.00 98.25 89 ILE A C 1
ATOM 686 O O . ILE A 1 89 ? 19.567 8.378 -17.824 1.00 98.25 89 ILE A O 1
ATOM 690 N N . GLN A 1 90 ? 17.855 9.762 -18.291 1.00 98.50 90 GLN A N 1
ATOM 691 C CA . GLN A 1 90 ? 17.052 9.476 -17.107 1.00 98.50 90 GLN A CA 1
ATOM 692 C C . GLN A 1 90 ? 15.856 8.598 -17.475 1.00 98.50 90 GLN A C 1
ATOM 694 O O . GLN A 1 90 ? 15.023 8.971 -18.296 1.00 98.50 90 GLN A O 1
ATOM 699 N N . ILE A 1 91 ? 15.755 7.439 -16.834 1.00 98.06 91 ILE A N 1
ATOM 700 C CA . ILE A 1 91 ? 14.606 6.543 -16.943 1.00 98.06 91 ILE A CA 1
ATOM 701 C C . ILE A 1 91 ? 13.771 6.710 -15.683 1.00 98.06 91 ILE A C 1
ATOM 703 O O . ILE A 1 91 ? 14.262 6.466 -14.581 1.00 98.06 91 ILE A O 1
ATOM 707 N N . MET A 1 92 ? 12.513 7.105 -15.837 1.00 96.56 92 MET A N 1
ATOM 708 C CA . MET A 1 92 ? 11.551 7.206 -14.744 1.00 96.56 92 MET A CA 1
ATOM 709 C C . MET A 1 92 ? 10.529 6.082 -14.853 1.00 96.56 92 MET A C 1
ATOM 711 O O . MET A 1 92 ? 10.016 5.817 -15.938 1.00 96.56 92 MET A O 1
ATOM 715 N N . ARG A 1 93 ? 10.206 5.420 -13.741 1.00 96.00 93 ARG A N 1
ATOM 716 C CA . ARG A 1 93 ? 9.105 4.458 -13.751 1.00 96.00 93 ARG A CA 1
ATOM 717 C C . ARG A 1 93 ? 7.799 5.159 -13.409 1.00 96.00 93 ARG A C 1
ATOM 719 O O . ARG A 1 93 ? 7.695 5.751 -12.336 1.00 96.00 93 ARG A O 1
ATOM 726 N N . VAL A 1 94 ? 6.816 5.070 -14.298 1.00 93.81 94 VAL A N 1
ATOM 727 C CA . VAL A 1 94 ? 5.482 5.635 -14.068 1.00 93.81 94 VAL A CA 1
ATOM 728 C C . VAL A 1 94 ? 4.848 4.973 -12.844 1.00 93.81 94 VAL A C 1
ATOM 730 O O . VAL A 1 94 ? 5.043 3.777 -12.597 1.00 93.81 94 VAL A O 1
ATOM 733 N N . ALA A 1 95 ? 4.126 5.763 -12.051 1.00 92.81 95 ALA A N 1
ATOM 734 C CA . ALA A 1 95 ? 3.463 5.289 -10.850 1.00 92.81 95 ALA A CA 1
ATOM 735 C C . ALA A 1 95 ? 2.152 6.018 -10.572 1.00 92.81 95 ALA A C 1
ATOM 737 O O . ALA A 1 95 ? 2.006 7.198 -10.879 1.00 92.81 95 ALA A O 1
ATOM 738 N N . GLN A 1 96 ? 1.252 5.306 -9.903 1.00 91.19 96 GLN A N 1
ATOM 739 C CA . GLN A 1 96 ? 0.067 5.846 -9.253 1.00 91.19 96 GLN A CA 1
ATOM 740 C C . GLN A 1 96 ? 0.280 5.872 -7.735 1.00 91.19 96 GLN A C 1
ATOM 742 O O . GLN A 1 96 ? 0.911 4.973 -7.172 1.00 91.19 96 GLN A O 1
ATOM 747 N N . ALA A 1 97 ? -0.240 6.898 -7.068 1.00 87.38 97 ALA A N 1
ATOM 748 C CA . ALA A 1 97 ? -0.175 7.010 -5.617 1.00 87.38 97 ALA A CA 1
ATOM 749 C C . ALA A 1 97 ? -1.377 6.315 -4.969 1.00 87.38 97 ALA A C 1
ATOM 751 O O . ALA A 1 97 ? -2.517 6.496 -5.399 1.00 87.38 97 ALA A O 1
ATOM 752 N N . VAL A 1 98 ? -1.129 5.552 -3.904 1.00 87.62 98 VAL A N 1
ATOM 753 C CA . VAL A 1 98 ? -2.191 5.059 -3.019 1.00 87.62 98 VAL A CA 1
ATOM 754 C C . VAL A 1 98 ? -2.141 5.856 -1.729 1.00 87.62 98 VAL A C 1
ATOM 756 O O . VAL A 1 98 ? -1.286 5.631 -0.872 1.00 87.62 98 VAL A O 1
ATOM 759 N N . GLY A 1 99 ? -3.065 6.810 -1.620 1.00 84.25 99 GLY A N 1
ATOM 760 C CA . GLY A 1 99 ? -3.175 7.688 -0.465 1.00 84.25 99 GLY A CA 1
ATOM 761 C C . GLY A 1 99 ? -3.684 6.958 0.777 1.00 84.25 99 GLY A C 1
ATOM 762 O O . GLY A 1 99 ? -4.536 6.067 0.699 1.00 84.25 99 GLY A O 1
ATOM 763 N N . ALA A 1 100 ? -3.207 7.393 1.943 1.00 86.75 100 ALA A N 1
ATOM 764 C CA . ALA A 1 100 ? -3.585 6.814 3.229 1.00 86.75 100 ALA A CA 1
ATOM 765 C C . ALA A 1 100 ? -5.103 6.854 3.488 1.00 86.75 100 ALA A C 1
ATOM 767 O O . ALA A 1 100 ? -5.678 5.916 4.043 1.00 86.75 100 ALA A O 1
ATOM 768 N N . SER A 1 101 ? -5.759 7.920 3.019 1.00 90.94 101 SER A N 1
ATOM 769 C CA . SER A 1 101 ? -7.201 8.134 3.152 1.00 90.94 101 SER A CA 1
ATOM 770 C C . SER A 1 101 ? -8.033 7.078 2.424 1.00 90.94 101 SER A C 1
ATOM 772 O O . SER A 1 101 ? -9.048 6.643 2.961 1.00 90.94 101 SER A O 1
ATOM 774 N N . ALA A 1 102 ? -7.607 6.624 1.241 1.00 92.75 102 ALA A N 1
ATOM 775 C CA . ALA A 1 102 ? -8.336 5.619 0.469 1.00 92.75 102 ALA A CA 1
ATOM 776 C C . ALA A 1 102 ? -8.340 4.260 1.185 1.00 92.75 102 ALA A C 1
ATOM 778 O O . ALA A 1 102 ? -9.387 3.623 1.315 1.00 92.75 102 ALA A O 1
ATOM 779 N N . VAL A 1 103 ? -7.180 3.850 1.712 1.00 95.31 103 VAL A N 1
ATOM 780 C CA . VAL A 1 103 ? -7.041 2.596 2.468 1.00 95.31 103 VAL A CA 1
ATOM 781 C C . VAL A 1 103 ? -7.852 2.658 3.764 1.00 95.31 103 VAL A C 1
ATOM 783 O O . VAL A 1 103 ? -8.557 1.707 4.094 1.00 95.31 103 VAL A O 1
ATOM 786 N N . GLU A 1 104 ? -7.802 3.782 4.486 1.00 96.19 104 GLU A N 1
ATOM 787 C CA . GLU A 1 104 ? -8.579 3.968 5.714 1.00 96.19 104 GLU A CA 1
ATOM 788 C C . GLU A 1 104 ? -10.094 3.945 5.456 1.00 96.19 104 GLU A C 1
ATOM 790 O O . GLU A 1 104 ? -10.830 3.268 6.179 1.00 96.19 104 GLU A O 1
ATOM 795 N N . GLN A 1 105 ? -10.575 4.650 4.429 1.00 95.69 105 GLN A N 1
ATOM 796 C CA . GLN A 1 105 ? -11.998 4.668 4.072 1.00 95.69 105 GLN A CA 1
ATOM 797 C C . GLN A 1 105 ? -12.498 3.268 3.707 1.00 95.69 105 GLN A C 1
ATOM 799 O O . GLN A 1 105 ? -13.533 2.833 4.217 1.00 95.69 105 GLN A O 1
ATOM 804 N N . PHE A 1 106 ? -11.731 2.537 2.893 1.00 97.12 106 PHE A N 1
ATOM 805 C CA . PHE A 1 106 ? -12.032 1.147 2.558 1.00 97.12 106 PHE A CA 1
ATOM 806 C C . PHE A 1 106 ? -12.091 0.262 3.811 1.00 97.12 106 PHE A C 1
ATOM 808 O O . PHE A 1 106 ? -13.038 -0.503 3.992 1.00 97.12 106 PHE A O 1
ATOM 815 N N . ALA A 1 107 ? -11.123 0.410 4.718 1.00 97.38 107 ALA A N 1
ATOM 816 C CA . ALA A 1 107 ? -11.064 -0.343 5.966 1.00 97.38 107 ALA A CA 1
ATOM 817 C C . ALA A 1 107 ? -12.297 -0.125 6.851 1.00 97.38 107 ALA A C 1
ATOM 819 O O . ALA A 1 107 ? -12.887 -1.089 7.340 1.00 97.38 107 ALA A O 1
ATOM 820 N N . ARG A 1 108 ? -12.703 1.137 7.039 1.00 97.75 108 ARG A N 1
ATOM 821 C CA . ARG A 1 108 ? -13.886 1.497 7.835 1.00 97.75 108 ARG A CA 1
ATOM 822 C C . ARG A 1 108 ? -15.159 0.903 7.238 1.00 97.75 108 ARG A C 1
ATOM 824 O O . ARG A 1 108 ? -15.944 0.298 7.968 1.00 97.75 108 ARG A O 1
ATOM 831 N N . ALA A 1 109 ? -15.326 1.017 5.921 1.00 97.62 109 ALA A N 1
ATOM 832 C CA . ALA A 1 109 ? -16.472 0.458 5.213 1.00 97.62 109 ALA A CA 1
ATOM 833 C C . ALA A 1 109 ? -16.542 -1.074 5.337 1.00 97.62 109 ALA A C 1
ATOM 835 O O . ALA A 1 109 ? -17.604 -1.625 5.629 1.00 97.62 109 ALA A O 1
ATOM 836 N N . GLU A 1 110 ? -15.416 -1.774 5.170 1.00 98.00 110 GLU A N 1
ATOM 837 C CA . GLU A 1 110 ? -15.385 -3.238 5.244 1.00 98.00 110 GLU A CA 1
ATOM 838 C C . GLU A 1 110 ? -15.538 -3.775 6.673 1.00 98.00 110 GLU A C 1
ATOM 840 O O . GLU A 1 110 ? -16.132 -4.840 6.849 1.00 98.00 110 GLU A O 1
ATOM 845 N N . ILE A 1 111 ? -15.083 -3.045 7.700 1.00 97.62 111 ILE A N 1
ATOM 846 C CA . ILE A 1 111 ? -15.382 -3.388 9.099 1.00 97.62 111 ILE A CA 1
ATOM 847 C C . ILE A 1 111 ? -16.892 -3.300 9.339 1.00 97.62 111 ILE A C 1
ATOM 849 O O . ILE A 1 111 ? -17.490 -4.306 9.720 1.00 97.62 111 ILE A O 1
ATOM 853 N N . GLN A 1 112 ? -17.523 -2.160 9.031 1.00 97.19 112 GLN A N 1
ATOM 854 C CA . GLN A 1 112 ? -18.970 -1.978 9.207 1.00 97.19 112 GLN A CA 1
ATOM 855 C C . GLN A 1 112 ? -19.771 -3.057 8.469 1.00 97.19 112 GLN A C 1
ATOM 857 O O . GLN A 1 112 ? -20.674 -3.669 9.034 1.00 97.19 112 GLN A O 1
ATOM 862 N N . LYS A 1 113 ? -19.429 -3.315 7.205 1.00 97.31 113 LYS A N 1
ATOM 863 C CA . LYS A 1 113 ? -20.134 -4.278 6.353 1.00 97.31 113 LYS A CA 1
ATOM 864 C C . LYS A 1 113 ? -20.030 -5.718 6.859 1.00 97.31 113 LYS A C 1
ATOM 866 O O . LYS A 1 113 ? -20.992 -6.467 6.728 1.00 97.31 113 LYS A O 1
ATOM 871 N N . ARG A 1 114 ? -18.874 -6.129 7.393 1.00 97.00 114 ARG A N 1
ATOM 872 C CA . ARG A 1 114 ? -18.622 -7.528 7.791 1.00 97.00 114 ARG A CA 1
ATOM 873 C C . ARG A 1 114 ? -18.974 -7.830 9.241 1.00 97.00 114 ARG A C 1
ATOM 875 O O . ARG A 1 114 ? -19.263 -8.981 9.545 1.00 97.00 114 ARG A O 1
ATOM 882 N N . THR A 1 115 ? -18.909 -6.841 10.131 1.00 95.00 115 THR A N 1
ATOM 883 C CA . THR A 1 115 ? -19.119 -7.047 11.576 1.00 95.00 115 THR A CA 1
ATOM 884 C C . THR A 1 115 ? -20.342 -6.319 12.122 1.00 95.00 115 THR A C 1
ATOM 886 O O . THR A 1 115 ? -20.764 -6.609 13.238 1.00 95.00 115 THR A O 1
ATOM 889 N N . GLY A 1 116 ? -20.906 -5.370 11.369 1.00 94.44 116 GLY A N 1
ATOM 890 C CA . GLY A 1 116 ? -21.992 -4.498 11.819 1.00 94.44 116 GLY A CA 1
ATOM 891 C C . GLY A 1 116 ? -21.555 -3.382 12.775 1.00 94.44 116 GLY A C 1
ATOM 892 O O . GLY A 1 116 ? -22.384 -2.548 13.134 1.00 94.44 116 GLY A O 1
ATOM 893 N N . VAL A 1 117 ? -20.282 -3.342 13.187 1.00 93.25 117 VAL A N 1
ATOM 894 C CA . VAL A 1 117 ? -19.773 -2.367 14.161 1.00 93.25 117 VAL A CA 1
ATOM 895 C C . VAL A 1 117 ? -19.380 -1.064 13.474 1.00 93.25 117 VAL A C 1
ATOM 897 O O . VAL A 1 117 ? -18.469 -1.056 12.642 1.00 93.25 117 VAL A O 1
ATOM 900 N N . ASP A 1 118 ? -19.998 0.039 13.907 1.00 94.38 118 ASP A N 1
ATOM 901 C CA . ASP A 1 118 ? -19.624 1.377 13.453 1.00 94.38 118 ASP A CA 1
ATOM 902 C C . ASP A 1 118 ? -18.401 1.884 14.213 1.00 94.38 118 ASP A C 1
ATOM 904 O O . ASP A 1 118 ? -18.427 2.141 15.419 1.00 94.38 118 ASP A O 1
ATOM 908 N N . ILE A 1 119 ? -17.313 2.046 13.467 1.00 95.56 119 ILE A N 1
ATOM 909 C CA . ILE A 1 119 ? -16.045 2.567 13.964 1.00 95.56 119 ILE A CA 1
ATOM 910 C C . ILE A 1 119 ? -15.767 3.992 13.474 1.00 95.56 119 ILE A C 1
ATOM 912 O O . ILE A 1 119 ? -14.635 4.455 13.580 1.00 95.56 119 ILE A O 1
ATOM 916 N N . SER A 1 120 ? -16.756 4.709 12.933 1.00 93.69 120 SER A N 1
ATOM 917 C CA . SER A 1 120 ? -16.625 6.069 12.380 1.00 93.69 120 SER A CA 1
ATOM 918 C C . SER A 1 120 ? -15.890 7.043 13.310 1.00 93.69 120 SER A C 1
ATOM 920 O O . SER A 1 120 ? -15.062 7.831 12.857 1.00 93.69 120 SER A O 1
ATOM 922 N N . ARG A 1 121 ? -16.117 6.938 14.627 1.00 92.81 121 ARG A N 1
ATOM 923 C CA . ARG A 1 121 ? -15.475 7.776 15.661 1.00 92.81 121 ARG A CA 1
ATOM 924 C C . ARG A 1 121 ? -14.165 7.214 16.224 1.00 92.81 121 ARG A C 1
ATOM 926 O O . ARG A 1 121 ? -13.575 7.824 17.113 1.00 92.81 121 ARG A O 1
ATOM 933 N N . TRP A 1 122 ? -13.730 6.041 15.772 1.00 95.88 122 TRP A N 1
ATOM 934 C CA . TRP A 1 122 ? -12.535 5.378 16.288 1.00 95.88 122 TRP A CA 1
ATOM 935 C C . TRP A 1 122 ? -11.288 5.951 15.628 1.00 95.88 122 TRP A C 1
ATOM 937 O O . TRP A 1 122 ? -11.269 6.229 14.423 1.00 95.88 122 TRP A O 1
ATOM 947 N N . ARG A 1 123 ? -10.232 6.114 16.422 1.00 96.31 123 ARG A N 1
ATOM 948 C CA . ARG A 1 123 ? -8.952 6.656 15.966 1.00 96.31 123 ARG A CA 1
ATOM 949 C C . ARG A 1 123 ? -8.144 5.558 15.287 1.00 96.31 123 ARG A C 1
ATOM 951 O O . ARG A 1 123 ? -7.991 4.482 15.856 1.00 96.31 123 ARG A O 1
ATOM 958 N N . LEU A 1 124 ? -7.595 5.837 14.111 1.00 97.12 124 LEU A N 1
ATOM 959 C CA . LEU A 1 124 ? -6.589 4.981 13.489 1.00 97.12 124 LEU A CA 1
ATOM 960 C C . LEU A 1 124 ? -5.248 5.181 14.215 1.00 97.12 124 LEU A C 1
ATOM 962 O O . LEU A 1 124 ? -4.728 6.293 14.251 1.00 97.12 124 LEU A O 1
ATOM 966 N N . GLU A 1 125 ? -4.711 4.128 14.834 1.00 96.38 125 GLU A N 1
ATOM 967 C CA . GLU A 1 125 ? -3.454 4.198 15.599 1.00 96.38 125 GLU A CA 1
ATOM 968 C C . GLU A 1 125 ? -2.217 4.159 14.696 1.00 96.38 125 GLU A C 1
ATOM 970 O O . GLU A 1 125 ? -1.160 4.665 15.063 1.00 96.38 125 GLU A O 1
ATOM 975 N N . ASN A 1 126 ? -2.341 3.555 13.516 1.00 95.12 126 ASN A N 1
ATOM 976 C CA . ASN A 1 126 ? -1.238 3.342 12.592 1.00 95.12 126 ASN A CA 1
ATOM 977 C C . ASN A 1 126 ? -1.644 3.726 11.158 1.00 95.12 126 ASN A C 1
ATOM 979 O O . ASN A 1 126 ? -2.001 2.857 10.357 1.00 95.12 126 ASN A O 1
ATOM 983 N N . PRO A 1 127 ? -1.625 5.031 10.827 1.00 92.38 127 PRO A N 1
ATOM 984 C CA . PRO A 1 127 ? -1.949 5.488 9.484 1.00 92.38 127 PRO A CA 1
ATOM 985 C C . PRO A 1 127 ? -1.017 4.835 8.449 1.00 92.38 127 PRO A C 1
ATOM 987 O O . PRO A 1 127 ? 0.198 4.783 8.667 1.00 92.38 127 PRO A O 1
ATOM 990 N N . PRO A 1 128 ? -1.560 4.306 7.339 1.00 90.25 128 PRO A N 1
ATOM 991 C CA . PRO A 1 128 ? -0.753 3.681 6.302 1.00 90.25 128 PRO A CA 1
ATOM 992 C C . PRO A 1 128 ? 0.146 4.718 5.622 1.00 90.25 128 PRO A C 1
ATOM 994 O O . PRO A 1 128 ? -0.281 5.837 5.347 1.00 90.25 128 PRO A O 1
ATOM 997 N N . ALA A 1 129 ? 1.390 4.337 5.330 1.00 86.56 129 ALA A N 1
ATOM 998 C CA . ALA A 1 129 ? 2.282 5.167 4.529 1.00 86.56 129 ALA A CA 1
ATOM 999 C C . ALA A 1 129 ? 1.770 5.253 3.084 1.00 86.56 129 ALA A C 1
ATOM 1001 O O . ALA A 1 129 ? 1.329 4.245 2.521 1.00 86.56 129 ALA A O 1
ATOM 1002 N N . GLU A 1 130 ? 1.869 6.441 2.490 1.00 88.19 130 GLU A N 1
ATOM 1003 C CA . GLU A 1 130 ? 1.629 6.633 1.063 1.00 88.19 130 GLU A CA 1
ATOM 1004 C C . GLU A 1 130 ? 2.720 5.923 0.259 1.00 88.19 130 GLU A C 1
ATOM 1006 O O . GLU A 1 130 ? 3.911 6.017 0.571 1.00 88.19 130 GLU A O 1
ATOM 1011 N N . ILE A 1 131 ? 2.305 5.180 -0.764 1.00 88.25 131 ILE A N 1
ATOM 1012 C CA . ILE A 1 131 ? 3.213 4.406 -1.609 1.00 88.25 131 ILE A CA 1
ATOM 1013 C C . ILE A 1 131 ? 2.956 4.690 -3.084 1.00 88.25 131 ILE A C 1
ATOM 1015 O O . ILE A 1 131 ? 1.818 4.881 -3.516 1.00 88.25 131 ILE A O 1
ATOM 1019 N N . ALA A 1 132 ? 4.038 4.663 -3.859 1.00 91.12 132 ALA A N 1
ATOM 1020 C CA . ALA A 1 132 ? 3.995 4.666 -5.311 1.00 91.12 132 ALA A CA 1
ATOM 1021 C C . ALA A 1 132 ? 3.868 3.221 -5.814 1.00 91.12 132 ALA A C 1
ATOM 1023 O O . ALA A 1 132 ? 4.739 2.382 -5.570 1.00 91.12 132 ALA A O 1
ATOM 1024 N N . LEU A 1 133 ? 2.780 2.930 -6.519 1.00 91.44 133 LEU A N 1
ATOM 1025 C CA . LEU A 1 133 ? 2.513 1.640 -7.148 1.00 91.44 133 LEU A CA 1
ATOM 1026 C C . LEU A 1 133 ? 2.648 1.746 -8.669 1.00 91.44 133 LEU A C 1
ATOM 1028 O O . LEU A 1 133 ? 2.468 2.831 -9.215 1.00 91.44 133 LEU A O 1
ATOM 1032 N N . PRO A 1 134 ? 2.957 0.648 -9.382 1.00 90.56 134 PRO A N 1
ATOM 1033 C CA . PRO A 1 134 ? 2.908 0.661 -10.843 1.00 90.56 134 PRO A CA 1
ATOM 1034 C C . PRO A 1 134 ? 1.498 1.020 -11.334 1.00 90.56 134 PRO A C 1
ATOM 1036 O O . PRO A 1 134 ? 0.511 0.767 -10.640 1.00 90.56 134 PRO A O 1
ATOM 1039 N N . GLU A 1 135 ? 1.390 1.583 -12.534 1.00 88.94 135 GLU A N 1
ATOM 1040 C CA . GLU A 1 135 ? 0.089 1.799 -13.174 1.00 88.94 135 GLU A CA 1
ATOM 1041 C C . GLU A 1 135 ? -0.656 0.482 -13.435 1.00 88.94 135 GLU A C 1
ATOM 1043 O O . GLU A 1 135 ? -0.056 -0.573 -13.660 1.00 88.94 135 GLU A O 1
ATOM 1048 N N . GLY A 1 136 ? -1.984 0.556 -13.392 1.00 89.31 136 GLY A N 1
ATOM 1049 C CA . GLY A 1 136 ? -2.885 -0.574 -13.592 1.00 89.31 136 GLY A CA 1
ATOM 1050 C C . GLY A 1 136 ? -4.154 -0.451 -12.754 1.00 89.31 136 GLY A C 1
ATOM 1051 O O . GLY A 1 136 ? -4.292 0.470 -11.947 1.00 89.31 136 GLY A O 1
ATOM 1052 N N . ALA A 1 137 ? -5.077 -1.393 -12.935 1.00 91.12 137 ALA A N 1
ATOM 1053 C CA . ALA A 1 137 ? -6.329 -1.424 -12.188 1.00 91.12 137 ALA A CA 1
ATOM 1054 C C . ALA A 1 137 ? -6.049 -1.664 -10.697 1.00 91.12 137 ALA A C 1
ATOM 1056 O O . ALA A 1 137 ? -5.540 -2.724 -10.324 1.00 91.12 137 ALA A O 1
ATOM 1057 N N . LEU A 1 138 ? -6.367 -0.667 -9.870 1.00 92.94 138 LEU A N 1
ATOM 1058 C CA . LEU A 1 138 ? -6.177 -0.697 -8.425 1.00 92.94 138 LEU A CA 1
ATOM 1059 C C . LEU A 1 138 ? -7.382 -1.351 -7.742 1.00 92.94 138 LEU A C 1
ATOM 1061 O O . LEU A 1 138 ? -8.518 -0.914 -7.929 1.00 92.94 138 LEU A O 1
ATOM 1065 N N . THR A 1 139 ? -7.136 -2.354 -6.905 1.00 95.00 139 THR A N 1
ATOM 1066 C CA . THR A 1 139 ? -8.168 -2.977 -6.069 1.00 95.00 139 THR A CA 1
ATOM 1067 C C . THR A 1 139 ? -7.686 -3.146 -4.630 1.00 95.00 139 THR A C 1
ATOM 1069 O O . THR A 1 139 ? -6.506 -3.378 -4.360 1.00 95.00 139 THR A O 1
ATOM 1072 N N . PHE A 1 140 ? -8.618 -3.018 -3.685 1.00 96.06 140 PHE A N 1
ATOM 1073 C CA . PHE A 1 140 ? -8.388 -3.289 -2.269 1.00 96.06 140 PHE A CA 1
ATOM 1074 C C . PHE A 1 140 ? -9.110 -4.576 -1.886 1.00 96.06 140 PHE A C 1
ATOM 1076 O O . PHE A 1 140 ? -10.289 -4.751 -2.198 1.00 96.06 140 PHE A O 1
ATOM 1083 N N . VAL A 1 141 ? -8.409 -5.476 -1.205 1.00 96.94 141 VAL A N 1
ATOM 1084 C CA . VAL A 1 141 ? -8.946 -6.774 -0.792 1.00 96.94 141 VAL A CA 1
ATOM 1085 C C . VAL A 1 141 ? -8.706 -6.958 0.695 1.00 96.94 141 VAL A C 1
ATOM 1087 O O . VAL A 1 141 ? -7.594 -6.765 1.176 1.00 96.94 141 VAL A O 1
ATOM 1090 N N . VAL A 1 142 ? -9.743 -7.349 1.431 1.00 97.44 142 VAL A N 1
ATOM 1091 C CA . VAL A 1 142 ? -9.598 -7.741 2.837 1.00 97.44 142 VAL A CA 1
ATOM 1092 C C . VAL A 1 142 ? -9.028 -9.155 2.900 1.00 97.44 142 VAL A C 1
ATOM 1094 O O . VAL A 1 142 ? -9.636 -10.089 2.374 1.00 97.44 142 VAL A O 1
ATOM 1097 N N . GLU A 1 143 ? -7.886 -9.321 3.562 1.00 96.69 143 GLU A N 1
ATOM 1098 C CA . GLU A 1 143 ? -7.277 -10.628 3.811 1.00 96.69 143 GLU A CA 1
ATOM 1099 C C . GLU A 1 143 ? -7.764 -11.164 5.173 1.00 96.69 143 GLU A C 1
ATOM 1101 O O . GLU A 1 143 ? -7.419 -10.655 6.237 1.00 96.69 143 GLU A O 1
ATOM 1106 N N . GLY A 1 144 ? -8.600 -12.205 5.156 1.00 94.50 144 GLY A N 1
ATOM 1107 C CA . GLY A 1 144 ? -9.173 -12.793 6.372 1.00 94.50 144 GLY A CA 1
ATOM 1108 C C . GLY A 1 144 ? -10.369 -12.024 6.953 1.00 94.50 144 GLY A C 1
ATOM 1109 O O . GLY A 1 144 ? -11.040 -11.250 6.269 1.00 94.50 144 GLY A O 1
ATOM 1110 N N . ALA A 1 145 ? -10.685 -12.297 8.222 1.00 95.19 145 ALA A N 1
ATOM 1111 C CA . ALA A 1 145 ? -11.804 -11.676 8.929 1.00 95.19 145 ALA A CA 1
ATOM 1112 C C . ALA A 1 145 ? -11.321 -10.521 9.827 1.00 95.19 145 ALA A C 1
ATOM 1114 O O . ALA A 1 145 ? -10.352 -10.709 10.575 1.00 95.19 145 ALA A O 1
ATOM 1115 N N . PRO A 1 146 ? -11.998 -9.355 9.817 1.00 96.69 146 PRO A N 1
ATOM 1116 C CA . PRO A 1 146 ? -11.724 -8.298 10.781 1.00 96.69 146 PRO A CA 1
ATOM 1117 C C . PRO A 1 146 ? -11.908 -8.802 12.213 1.00 96.69 146 PRO A C 1
ATOM 1119 O O . PRO A 1 146 ? -12.859 -9.522 12.517 1.00 96.69 146 PRO A O 1
ATOM 1122 N N . ARG A 1 147 ? -11.011 -8.397 13.112 1.00 97.12 147 ARG A N 1
ATOM 1123 C CA . ARG A 1 147 ? -11.122 -8.691 14.546 1.00 97.12 147 ARG A CA 1
ATOM 1124 C C . ARG A 1 147 ? -11.615 -7.444 15.248 1.00 97.12 147 ARG A C 1
ATOM 1126 O O . ARG A 1 147 ? -10.930 -6.427 15.197 1.00 97.12 147 ARG A O 1
ATOM 1133 N N . VAL A 1 148 ? -12.771 -7.515 15.896 1.00 96.00 148 VAL A N 1
ATOM 1134 C CA . VAL A 1 148 ? -13.393 -6.366 16.564 1.00 96.00 148 VAL A CA 1
ATOM 1135 C C . VAL A 1 148 ? -13.724 -6.725 18.009 1.00 96.00 148 VAL A C 1
ATOM 1137 O O . VAL A 1 148 ? -14.157 -7.834 18.304 1.00 96.00 148 VAL A O 1
ATOM 1140 N N . SER A 1 149 ? -13.484 -5.778 18.908 1.00 92.38 149 SER A N 1
ATOM 1141 C CA . SER A 1 149 ? -13.827 -5.811 20.333 1.00 92.38 149 SER A CA 1
ATOM 1142 C C . SER A 1 149 ? -14.443 -4.468 20.721 1.00 92.38 149 SER A C 1
ATOM 1144 O O . SER A 1 149 ? -14.400 -3.542 19.926 1.00 92.38 149 SER A O 1
ATOM 1146 N N . GLU A 1 150 ? -14.914 -4.292 21.954 1.00 87.44 150 GLU A N 1
ATOM 1147 C CA . GLU A 1 150 ? -15.418 -2.984 22.416 1.00 87.44 150 GLU A CA 1
ATOM 1148 C C . GLU A 1 150 ? -14.369 -1.856 22.383 1.00 87.44 150 GLU A C 1
ATOM 1150 O O . GLU A 1 150 ? -14.723 -0.681 22.378 1.00 87.44 150 GLU A O 1
ATOM 1155 N N . LYS A 1 151 ? -13.072 -2.197 22.399 1.00 91.06 151 LYS A N 1
ATOM 1156 C CA . LYS A 1 151 ? -11.973 -1.229 22.568 1.00 91.06 151 LYS A CA 1
ATOM 1157 C C . LYS A 1 151 ? -11.105 -1.051 21.331 1.00 91.06 151 LYS A C 1
ATOM 1159 O O . LYS A 1 151 ? -10.397 -0.052 21.218 1.00 91.06 151 LYS A O 1
ATOM 1164 N N . SER A 1 152 ? -11.079 -2.038 20.442 1.00 95.50 152 SER A N 1
ATOM 1165 C CA . SER A 1 152 ? -10.199 -2.013 19.276 1.00 95.50 152 SER A CA 1
ATOM 1166 C C . SER A 1 152 ? -10.702 -2.883 18.136 1.00 95.50 152 SER A C 1
ATOM 1168 O O . SER A 1 152 ? -11.427 -3.857 18.356 1.00 95.50 152 SER A O 1
ATOM 1170 N N . ALA A 1 153 ? -10.306 -2.509 16.921 1.00 97.56 153 ALA A N 1
ATOM 1171 C CA . ALA A 1 153 ? -10.585 -3.236 15.695 1.00 97.56 153 ALA A CA 1
ATOM 1172 C C . ALA A 1 153 ? -9.306 -3.358 14.872 1.00 97.56 153 ALA A C 1
ATOM 1174 O O . ALA A 1 153 ? -8.512 -2.419 14.803 1.00 97.56 153 ALA A O 1
ATOM 1175 N N . ARG A 1 154 ? -9.110 -4.512 14.239 1.00 98.25 154 ARG A N 1
ATOM 1176 C CA . ARG A 1 154 ? -7.998 -4.772 13.328 1.00 98.25 154 ARG A CA 1
ATOM 1177 C C . ARG A 1 154 ? -8.508 -5.374 12.030 1.00 98.25 154 ARG A C 1
ATOM 1179 O O . ARG A 1 154 ? -9.336 -6.285 12.058 1.00 98.25 154 ARG A O 1
ATOM 1186 N N . ILE A 1 155 ? -7.973 -4.896 10.914 1.00 98.31 155 ILE A N 1
ATOM 1187 C CA . ILE A 1 155 ? -8.258 -5.411 9.576 1.00 98.31 155 ILE A CA 1
ATOM 1188 C C . ILE A 1 155 ? -6.969 -5.471 8.755 1.00 98.31 155 ILE A C 1
ATOM 1190 O O . ILE A 1 155 ? -6.136 -4.570 8.839 1.00 98.31 155 ILE A O 1
ATOM 1194 N N . GLU A 1 156 ? -6.810 -6.546 7.989 1.00 98.00 156 GLU A N 1
ATOM 1195 C CA . GLU A 1 156 ? -5.698 -6.740 7.058 1.00 98.00 156 GLU A CA 1
ATOM 1196 C C . GLU A 1 156 ? -6.199 -6.477 5.635 1.00 98.00 156 GLU A C 1
ATOM 1198 O O . GLU A 1 156 ? -7.230 -7.016 5.220 1.00 98.00 156 GLU A O 1
ATOM 1203 N N . ILE A 1 157 ? -5.498 -5.619 4.899 1.00 97.25 157 ILE A N 1
ATOM 1204 C CA . ILE A 1 157 ? -5.865 -5.190 3.548 1.00 97.25 157 ILE A CA 1
ATOM 1205 C C . ILE A 1 157 ? -4.675 -5.400 2.620 1.00 97.25 157 ILE A C 1
ATOM 1207 O O . ILE A 1 157 ? -3.600 -4.844 2.845 1.00 97.25 157 ILE A O 1
ATOM 1211 N N . ALA A 1 158 ? -4.884 -6.146 1.541 1.00 96.31 158 ALA A N 1
ATOM 1212 C CA . ALA A 1 158 ? -3.984 -6.195 0.402 1.00 96.31 158 ALA A CA 1
ATOM 1213 C C . ALA A 1 158 ? -4.381 -5.132 -0.626 1.00 96.31 158 ALA A C 1
ATOM 1215 O O . ALA A 1 158 ? -5.549 -5.013 -1.003 1.00 96.31 158 ALA A O 1
ATOM 1216 N N . VAL A 1 159 ? -3.389 -4.386 -1.108 1.00 95.44 159 VAL A N 1
ATOM 1217 C CA . VAL A 1 159 ? -3.533 -3.506 -2.269 1.00 95.44 159 VAL A CA 1
ATOM 1218 C C . VAL A 1 159 ? -2.996 -4.237 -3.484 1.00 95.44 159 VAL A C 1
ATOM 1220 O O . VAL A 1 159 ? -1.833 -4.655 -3.501 1.00 95.44 159 VAL A O 1
ATOM 1223 N N . GLN A 1 160 ? -3.843 -4.395 -4.492 1.00 94.81 160 GLN A N 1
ATOM 1224 C CA . GLN A 1 160 ? -3.528 -5.109 -5.716 1.00 94.81 160 GLN A CA 1
ATOM 1225 C C . GLN A 1 160 ? -3.506 -4.155 -6.908 1.00 94.81 160 GLN A C 1
ATOM 1227 O O . GLN A 1 160 ? -4.307 -3.227 -6.995 1.00 94.81 160 GLN A O 1
ATOM 1232 N N . VAL A 1 161 ? -2.579 -4.406 -7.833 1.00 94.00 161 VAL A N 1
ATOM 1233 C CA . VAL A 1 161 ? -2.552 -3.773 -9.155 1.00 94.00 161 VAL A CA 1
ATOM 1234 C C . VAL A 1 161 ? -2.611 -4.883 -10.187 1.00 94.00 161 VAL A C 1
ATOM 1236 O O . VAL A 1 161 ? -1.743 -5.756 -10.185 1.00 94.00 161 VAL A O 1
ATOM 1239 N N . ASN A 1 162 ? -3.628 -4.858 -11.051 1.00 91.62 162 ASN A N 1
ATOM 1240 C CA . ASN A 1 162 ? -3.897 -5.925 -12.022 1.00 91.62 162 ASN A CA 1
ATOM 1241 C C . ASN A 1 162 ? -3.982 -7.313 -11.348 1.00 91.62 162 ASN A C 1
ATOM 1243 O O . ASN A 1 162 ? -3.403 -8.280 -11.832 1.00 91.62 162 ASN A O 1
ATOM 1247 N N . ASN A 1 163 ? -4.678 -7.396 -10.206 1.00 90.75 163 ASN A N 1
ATOM 1248 C CA . ASN A 1 163 ? -4.855 -8.599 -9.372 1.00 90.75 163 ASN A CA 1
ATOM 1249 C C . ASN A 1 163 ? -3.581 -9.167 -8.715 1.00 90.75 163 ASN A C 1
ATOM 1251 O O . ASN A 1 163 ? -3.646 -10.196 -8.044 1.00 90.75 163 ASN A O 1
ATOM 1255 N N . GLU A 1 164 ? -2.431 -8.500 -8.834 1.00 92.31 164 GLU A N 1
ATOM 1256 C CA . GLU A 1 164 ? -1.220 -8.863 -8.096 1.00 92.31 164 GLU A CA 1
ATOM 1257 C C . GLU A 1 164 ? -1.072 -8.004 -6.841 1.00 92.31 164 GLU A C 1
ATOM 1259 O O . GLU A 1 164 ? -1.060 -6.774 -6.921 1.00 92.31 164 GLU A O 1
ATOM 1264 N N . THR A 1 165 ? -0.899 -8.634 -5.677 1.00 93.94 165 THR A N 1
ATOM 1265 C CA . THR A 1 165 ? -0.655 -7.919 -4.417 1.00 93.94 165 THR A CA 1
ATOM 1266 C C . THR A 1 165 ? 0.668 -7.159 -4.473 1.00 93.94 165 THR A C 1
ATOM 1268 O O . THR A 1 165 ? 1.738 -7.750 -4.620 1.00 93.94 165 THR A O 1
ATOM 1271 N N . ARG A 1 166 ? 0.595 -5.833 -4.325 1.00 93.31 166 ARG A N 1
ATOM 1272 C CA . ARG A 1 166 ? 1.751 -4.926 -4.307 1.00 93.31 166 ARG A CA 1
ATOM 1273 C C . ARG A 1 166 ? 2.079 -4.398 -2.917 1.00 93.31 166 ARG A C 1
ATOM 1275 O O . ARG A 1 166 ? 3.236 -4.087 -2.657 1.00 93.31 166 ARG A O 1
ATOM 1282 N N . ALA A 1 167 ? 1.089 -4.318 -2.030 1.00 92.25 167 ALA A N 1
ATOM 1283 C CA . ALA A 1 167 ? 1.280 -3.889 -0.650 1.00 92.25 167 ALA A CA 1
ATOM 1284 C C . ALA A 1 167 ? 0.277 -4.556 0.290 1.00 92.25 167 ALA A C 1
ATOM 1286 O O . ALA A 1 167 ? -0.776 -5.029 -0.140 1.00 92.25 167 ALA A O 1
ATOM 1287 N N . ARG A 1 168 ? 0.612 -4.572 1.582 1.00 95.12 168 ARG A N 1
ATOM 1288 C CA . ARG A 1 168 ? -0.272 -5.025 2.656 1.00 95.12 168 ARG A CA 1
ATOM 1289 C C . ARG A 1 168 ? -0.277 -4.020 3.792 1.00 95.12 168 ARG A C 1
ATOM 1291 O O . ARG A 1 168 ? 0.780 -3.534 4.190 1.00 95.12 168 ARG A O 1
ATOM 1298 N N . TYR A 1 169 ? -1.459 -3.772 4.334 1.00 95.25 169 TYR A N 1
ATOM 1299 C CA . TYR A 1 169 ? -1.674 -2.908 5.481 1.00 95.25 169 TYR A CA 1
ATOM 1300 C C . TYR A 1 169 ? -2.460 -3.651 6.555 1.00 95.25 169 TYR A C 1
ATOM 1302 O O . TYR A 1 169 ? -3.568 -4.119 6.314 1.00 95.25 169 TYR A O 1
ATOM 1310 N N . SER A 1 170 ? -1.907 -3.679 7.762 1.00 96.25 170 SER A N 1
ATOM 1311 C CA . SER A 1 170 ? -2.649 -3.998 8.979 1.00 96.25 170 SER A CA 1
ATOM 1312 C C . SER A 1 170 ? -3.138 -2.682 9.558 1.00 96.25 170 SER A C 1
ATOM 1314 O O . SER A 1 170 ? -2.309 -1.959 10.102 1.00 96.25 170 SER A O 1
ATOM 1316 N N . LEU A 1 171 ? -4.429 -2.363 9.522 1.00 97.50 171 LEU A N 1
ATOM 1317 C CA . LEU A 1 171 ? -4.947 -1.166 10.195 1.00 97.50 171 LEU A CA 1
ATOM 1318 C C . LEU A 1 171 ? -5.523 -1.513 11.565 1.00 97.50 171 LEU A C 1
ATOM 1320 O O . LEU A 1 171 ? -6.263 -2.489 11.708 1.00 97.50 171 LEU A O 1
ATOM 1324 N N . ARG A 1 172 ? -5.186 -0.701 12.568 1.00 97.88 172 ARG A N 1
ATOM 1325 C CA . ARG A 1 172 ? -5.635 -0.825 13.952 1.00 97.88 172 ARG A CA 1
ATOM 1326 C C . ARG A 1 172 ? -6.379 0.433 14.372 1.00 97.88 172 ARG A C 1
ATOM 1328 O O . ARG A 1 172 ? -5.820 1.525 14.417 1.00 97.88 172 ARG A O 1
ATOM 1335 N N . PHE A 1 173 ? -7.640 0.250 14.723 1.00 98.06 173 PHE A N 1
ATOM 1336 C CA . PHE A 1 173 ? -8.502 1.296 15.238 1.00 98.06 173 PHE A CA 1
ATOM 1337 C C . PHE A 1 173 ? -8.659 1.137 16.744 1.00 98.06 173 PHE A C 1
ATOM 1339 O O . PHE A 1 173 ? -8.845 0.023 17.240 1.00 98.06 173 PHE A O 1
ATOM 1346 N N . GLN A 1 174 ? -8.631 2.255 17.454 1.00 96.75 174 GLN A N 1
ATOM 1347 C CA . GLN A 1 174 ? -8.910 2.342 18.877 1.00 96.75 174 GLN A CA 1
ATOM 1348 C C . GLN A 1 174 ? -10.233 3.068 19.088 1.00 96.75 174 GLN A C 1
ATOM 1350 O O . GLN A 1 174 ? -10.437 4.179 18.584 1.00 96.75 174 GLN A O 1
ATOM 1355 N N . ALA A 1 175 ? -11.132 2.427 19.833 1.00 93.12 175 ALA A N 1
ATOM 1356 C CA . ALA A 1 175 ? -12.373 3.050 20.251 1.00 93.12 175 ALA A CA 1
ATOM 1357 C C . ALA A 1 175 ? -12.063 4.316 21.062 1.00 93.12 175 ALA A C 1
ATOM 1359 O O . ALA A 1 175 ? -11.061 4.350 21.786 1.00 93.12 175 ALA A O 1
ATOM 1360 N N . PRO A 1 176 ? -12.900 5.363 20.970 1.00 87.69 176 PRO A N 1
ATOM 1361 C CA . PRO A 1 176 ? -12.779 6.483 21.888 1.00 87.69 176 PRO A CA 1
ATOM 1362 C C . PRO A 1 176 ? -12.797 5.958 23.333 1.00 87.69 176 PRO A C 1
ATOM 1364 O O . PRO A 1 176 ? -13.471 4.958 23.608 1.00 87.69 176 PRO A O 1
ATOM 1367 N N . PRO A 1 177 ? -12.056 6.596 24.257 1.00 77.75 177 PRO A N 1
ATOM 1368 C CA . PRO A 1 177 ? -12.090 6.202 25.656 1.00 77.75 177 PRO A CA 1
ATOM 1369 C C . PRO A 1 177 ? -13.545 6.149 26.116 1.00 77.75 177 PRO A C 1
ATOM 1371 O O . PRO A 1 177 ? -14.310 7.091 25.902 1.00 77.75 177 PRO A O 1
ATOM 1374 N N . SER A 1 178 ? -13.934 5.010 26.689 1.00 67.88 178 SER A N 1
ATOM 1375 C CA . SER A 1 178 ? -15.281 4.847 27.214 1.00 67.88 178 SER A CA 1
ATOM 1376 C C . SER A 1 178 ? -15.511 5.915 28.276 1.00 67.88 178 SER A C 1
ATOM 1378 O O . SER A 1 178 ? -14.732 6.030 29.220 1.00 67.88 178 SER A O 1
ATOM 1380 N N . THR A 1 179 ? -16.592 6.678 28.145 1.00 55.56 179 THR A N 1
ATOM 1381 C CA . THR A 1 179 ? -17.055 7.596 29.192 1.00 55.56 179 THR A CA 1
ATOM 1382 C C . THR A 1 179 ? -17.541 6.860 30.441 1.00 55.56 179 THR A C 1
ATOM 1384 O O . THR A 1 179 ? -17.841 7.519 31.433 1.00 55.56 179 THR A O 1
ATOM 1387 N N . ARG A 1 180 ? -17.557 5.512 30.442 1.00 62.88 180 ARG A N 1
ATOM 1388 C CA . ARG A 1 180 ? -17.765 4.658 31.622 1.00 62.88 180 ARG A CA 1
ATOM 1389 C C . ARG A 1 180 ? -16.571 4.754 32.574 1.00 62.88 180 ARG A C 1
ATOM 1391 O O . ARG A 1 180 ? -15.835 3.797 32.805 1.00 62.88 180 ARG A O 1
ATOM 1398 N N . THR A 1 181 ? -16.365 5.944 33.118 1.00 71.44 181 THR A N 1
ATOM 1399 C CA . THR A 1 181 ? -15.548 6.125 34.310 1.00 71.44 181 THR A CA 1
ATOM 1400 C C . THR A 1 181 ? -16.323 5.479 35.455 1.00 71.44 181 THR A C 1
ATOM 1402 O O . THR A 1 181 ? -17.525 5.736 35.559 1.00 71.44 181 THR A O 1
ATOM 1405 N N . PRO A 1 182 ? -15.698 4.642 36.299 1.00 85.12 182 PRO A N 1
ATOM 1406 C CA . PRO A 1 182 ? -16.373 4.114 37.474 1.00 85.12 182 PRO A CA 1
ATOM 1407 C C . PRO A 1 182 ? -16.899 5.285 38.305 1.00 85.12 182 PRO A C 1
ATOM 1409 O O . PRO A 1 182 ? -16.110 6.100 38.790 1.00 85.12 182 PRO A O 1
ATOM 1412 N N . LEU A 1 183 ? -18.223 5.388 38.414 1.00 90.62 183 LEU A N 1
ATOM 1413 C CA . LEU A 1 183 ? -18.881 6.373 39.271 1.00 90.62 183 LEU A CA 1
ATOM 1414 C C . LEU A 1 183 ? -18.832 5.929 40.735 1.00 90.62 183 LEU A C 1
ATOM 1416 O O . LEU A 1 183 ? -18.943 6.759 41.632 1.00 90.62 183 LEU A O 1
ATOM 1420 N N . VAL A 1 184 ? -18.632 4.628 40.949 1.00 93.19 184 VAL A N 1
ATOM 1421 C CA . VAL A 1 184 ? -18.425 3.998 42.248 1.00 93.19 184 VAL A CA 1
ATOM 1422 C C . VAL A 1 184 ? -17.213 3.073 42.158 1.00 93.19 184 VAL A C 1
ATOM 1424 O O . VAL A 1 184 ? -17.085 2.298 41.204 1.00 93.19 184 VAL A O 1
ATOM 1427 N N . ARG A 1 185 ? -16.317 3.128 43.147 1.00 94.75 185 ARG A N 1
ATOM 1428 C CA . ARG A 1 185 ? -15.180 2.209 43.300 1.00 94.75 185 ARG A CA 1
ATOM 1429 C C . ARG A 1 185 ? -15.426 1.186 44.406 1.00 94.75 185 ARG A C 1
ATOM 1431 O O . ARG A 1 185 ? -16.125 1.448 45.377 1.00 94.75 185 ARG A O 1
ATOM 1438 N N . ALA A 1 186 ? -14.801 0.017 44.295 1.00 95.75 186 ALA A N 1
ATOM 1439 C CA . ALA A 1 186 ? -14.808 -0.962 45.381 1.00 95.75 186 ALA A CA 1
ATOM 1440 C C . ALA A 1 186 ? -14.219 -0.353 46.671 1.00 95.75 186 ALA A C 1
ATOM 1442 O O . ALA A 1 186 ? -13.158 0.268 46.640 1.00 95.75 186 ALA A O 1
ATOM 1443 N N . GLY A 1 187 ? -14.907 -0.546 47.794 1.00 96.00 187 GLY A N 1
ATOM 1444 C CA . GLY A 1 187 ? -14.577 0.038 49.096 1.00 96.00 187 GLY A CA 1
ATOM 1445 C C . GLY A 1 187 ? -15.147 1.440 49.330 1.00 96.00 187 GLY A C 1
ATOM 1446 O O . GLY A 1 187 ? -15.049 1.938 50.446 1.00 96.00 187 GLY A O 1
ATOM 1447 N N . GLU A 1 188 ? -15.751 2.070 48.320 1.00 96.44 188 GLU A N 1
ATOM 1448 C CA . GLU A 1 188 ? -16.386 3.381 48.458 1.00 96.44 188 GLU A CA 1
ATOM 1449 C C . GLU A 1 188 ? -17.711 3.270 49.226 1.00 96.44 188 GLU A C 1
ATOM 1451 O O . GLU A 1 188 ? -18.502 2.347 49.002 1.00 96.44 188 GLU A O 1
ATOM 1456 N N . THR A 1 189 ? -17.950 4.215 50.136 1.00 96.81 189 THR A N 1
ATOM 1457 C CA . THR A 1 189 ? -19.248 4.372 50.798 1.00 96.81 189 THR A CA 1
ATOM 1458 C C . THR A 1 189 ? -20.227 5.011 49.821 1.00 96.81 189 THR A C 1
ATOM 1460 O O . THR A 1 189 ? -19.948 6.075 49.273 1.00 96.81 189 THR A O 1
ATOM 1463 N N . VAL A 1 190 ? -21.374 4.370 49.615 1.00 97.19 190 VAL A N 1
ATOM 1464 C CA . VAL A 1 190 ? -22.420 4.794 48.681 1.00 97.19 190 VAL A CA 1
ATOM 1465 C C . VAL A 1 190 ? -23.773 4.911 49.374 1.00 97.19 190 VAL A C 1
ATOM 1467 O O . VAL A 1 190 ? -24.059 4.187 50.328 1.00 97.19 190 VAL A O 1
ATOM 1470 N N . GLN A 1 191 ? -24.626 5.794 48.863 1.00 97.00 191 GLN A N 1
ATOM 1471 C CA . GLN A 1 191 ? -26.025 5.913 49.254 1.00 97.00 191 GLN A CA 1
ATOM 1472 C C . GLN A 1 191 ? -26.851 4.883 48.479 1.00 97.00 191 GLN A C 1
ATOM 1474 O O . GLN A 1 191 ? -26.948 4.936 47.252 1.00 97.00 191 GLN A O 1
ATOM 1479 N N . VAL A 1 192 ? -27.410 3.919 49.201 1.00 95.69 192 VAL A N 1
ATOM 1480 C CA . VAL A 1 192 ? -28.250 2.845 48.673 1.00 95.69 192 VAL A CA 1
ATOM 1481 C C . VAL A 1 192 ? -29.705 3.271 48.773 1.00 95.69 192 VAL A C 1
ATOM 1483 O O . VAL A 1 192 ? -30.223 3.459 49.872 1.00 95.69 192 VAL A O 1
ATOM 1486 N N . VAL A 1 193 ? -30.363 3.397 47.625 1.00 94.75 193 VAL A N 1
ATOM 1487 C CA . VAL A 1 193 ? -31.776 3.751 47.507 1.00 94.75 193 VAL A CA 1
ATOM 1488 C C . VAL A 1 193 ? -32.589 2.495 47.213 1.00 94.75 193 VAL A C 1
ATOM 1490 O O . VAL A 1 193 ? -32.299 1.751 46.275 1.00 94.75 193 VAL A O 1
ATOM 1493 N N . VAL A 1 194 ? -33.622 2.252 48.013 1.00 91.75 194 VAL A N 1
ATOM 1494 C CA . VAL A 1 194 ? -34.604 1.185 47.804 1.00 91.75 194 VAL A CA 1
ATOM 1495 C C . VAL A 1 194 ? -35.960 1.833 47.582 1.00 91.75 194 VAL A C 1
ATOM 1497 O O . VAL A 1 194 ? -36.429 2.577 48.442 1.00 91.75 194 VAL A O 1
ATOM 1500 N N . GLN A 1 195 ? -36.606 1.536 46.456 1.00 88.12 195 GLN A N 1
ATOM 1501 C CA . GLN A 1 195 ? -37.954 2.015 46.165 1.00 88.12 195 GLN A CA 1
ATOM 1502 C C . GLN A 1 195 ? -38.921 0.836 46.059 1.00 88.12 195 GLN A C 1
ATOM 1504 O O . GLN A 1 195 ? -38.736 -0.056 45.235 1.00 88.12 195 GLN A O 1
ATOM 1509 N N . SER A 1 196 ? -39.964 0.828 46.889 1.00 83.56 196 SER A N 1
ATOM 1510 C CA . SER A 1 196 ? -41.035 -0.173 46.823 1.00 83.56 196 SER A CA 1
ATOM 1511 C C . SER A 1 196 ? -42.367 0.441 47.245 1.00 83.56 196 SER A C 1
ATOM 1513 O O . SER A 1 196 ? -42.451 1.092 48.284 1.00 83.56 196 SER A O 1
ATOM 1515 N N . GLY A 1 197 ? -43.410 0.276 46.424 1.00 81.75 197 GLY A N 1
ATOM 1516 C CA . GLY A 1 197 ? -44.776 0.699 46.764 1.00 81.75 197 GLY A CA 1
ATOM 1517 C C . GLY A 1 197 ? -44.943 2.191 47.090 1.00 81.75 197 GLY A C 1
ATOM 1518 O O . GLY A 1 197 ? -45.790 2.538 47.904 1.00 81.75 197 GLY A O 1
ATOM 1519 N N . GLY A 1 198 ? -44.125 3.072 46.503 1.00 82.88 198 GLY A N 1
ATOM 1520 C CA . GLY A 1 198 ? -44.144 4.516 46.785 1.00 82.88 198 GLY A CA 1
ATOM 1521 C C . GLY A 1 198 ? -43.323 4.951 48.006 1.00 82.88 198 GLY A C 1
ATOM 1522 O O . GLY A 1 198 ? -43.229 6.145 48.272 1.00 82.88 198 GLY A O 1
ATOM 1523 N N . VAL A 1 199 ? -42.687 4.016 48.716 1.00 86.38 199 VAL A N 1
ATOM 1524 C CA . VAL A 1 199 ? -41.751 4.302 49.809 1.00 86.38 199 VAL A CA 1
ATOM 1525 C C . VAL A 1 199 ? -40.326 4.320 49.259 1.00 86.38 199 VAL A C 1
ATOM 1527 O O . VAL A 1 199 ? -39.928 3.392 48.551 1.00 86.38 199 VAL A O 1
ATOM 1530 N N . VAL A 1 200 ? -39.566 5.366 49.593 1.00 88.69 200 VAL A N 1
ATOM 1531 C CA . VAL A 1 200 ? -38.135 5.498 49.283 1.00 88.69 200 VAL A CA 1
ATOM 1532 C C . VAL A 1 200 ? -37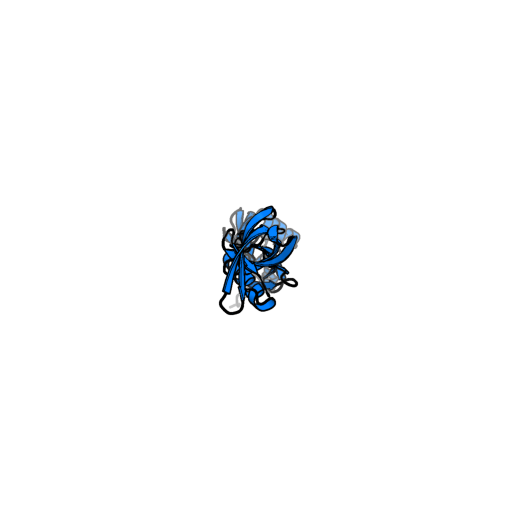.351 5.382 50.585 1.00 88.69 200 VAL A C 1
ATOM 1534 O O . VAL A 1 200 ? -37.588 6.142 51.521 1.00 88.69 200 VAL A O 1
ATOM 1537 N N . ILE A 1 201 ? -36.437 4.416 50.649 1.00 90.31 201 ILE A N 1
ATOM 1538 C CA . ILE A 1 201 ? -35.542 4.198 51.787 1.00 90.31 201 ILE A CA 1
ATOM 1539 C C . ILE A 1 201 ? -34.115 4.464 51.324 1.00 90.31 201 ILE A C 1
ATOM 1541 O O . ILE A 1 201 ? -33.679 3.897 50.323 1.00 90.31 201 ILE A O 1
ATOM 1545 N N . GLU A 1 202 ? -33.387 5.290 52.070 1.00 93.75 202 GLU A N 1
ATOM 1546 C CA . GLU A 1 202 ? -31.984 5.603 51.810 1.00 93.75 202 GLU A CA 1
ATOM 1547 C C . GLU A 1 202 ? -31.120 5.129 52.980 1.00 93.75 202 GLU A C 1
ATOM 1549 O O . GLU A 1 202 ? -31.379 5.474 54.133 1.00 93.75 202 GLU A O 1
ATOM 1554 N N . VAL A 1 203 ? -30.098 4.324 52.690 1.00 94.00 203 VAL A N 1
ATOM 1555 C CA . VAL A 1 203 ? -29.143 3.814 53.688 1.00 94.00 203 VAL A CA 1
ATOM 1556 C C . VAL A 1 203 ? -27.714 3.912 53.169 1.00 94.00 203 VAL A C 1
ATOM 1558 O O . VAL A 1 203 ? -27.487 4.007 51.965 1.00 94.00 203 VAL A O 1
ATOM 1561 N N . SER A 1 204 ? -26.731 3.887 54.067 1.00 95.75 204 SER A N 1
ATOM 1562 C CA . SER A 1 204 ? -25.323 3.842 53.666 1.00 95.75 204 SER A CA 1
ATOM 1563 C C . SER A 1 204 ? -24.887 2.402 53.416 1.00 95.75 204 SER A C 1
ATOM 1565 O O . SER A 1 204 ? -25.223 1.489 54.163 1.00 95.75 204 SER A O 1
ATOM 1567 N N . GLY A 1 205 ? -24.114 2.183 52.361 1.00 96.19 205 GLY A N 1
ATOM 1568 C CA . GLY A 1 205 ? -23.534 0.885 52.045 1.00 96.19 205 GLY A CA 1
ATOM 1569 C C . GLY A 1 205 ? -22.092 1.017 51.586 1.00 96.19 205 GLY A C 1
ATOM 1570 O O . GLY A 1 205 ? -21.644 2.093 51.209 1.00 96.19 205 GLY A O 1
ATOM 1571 N N . VAL A 1 206 ? -21.351 -0.085 51.603 1.00 97.69 206 VAL A N 1
ATOM 1572 C CA . VAL A 1 206 ? -19.983 -0.152 51.079 1.00 97.69 206 VAL A CA 1
ATOM 1573 C C . VAL A 1 206 ? -19.998 -0.952 49.787 1.00 97.69 206 VAL A C 1
ATOM 1575 O O . VAL A 1 206 ? -20.366 -2.134 49.777 1.00 97.69 206 VAL A O 1
ATOM 1578 N N . ALA A 1 207 ? -19.593 -0.319 48.691 1.00 97.56 207 ALA A N 1
ATOM 1579 C CA . ALA A 1 207 ? -19.492 -0.969 47.396 1.00 97.56 207 ALA A CA 1
ATOM 1580 C C . ALA A 1 207 ? -18.465 -2.108 47.449 1.00 97.56 207 ALA A C 1
ATOM 1582 O O . ALA A 1 207 ? -17.319 -1.926 47.857 1.00 97.56 207 ALA A O 1
ATOM 1583 N N . ARG A 1 208 ? -18.858 -3.311 47.030 1.00 97.62 208 ARG A N 1
ATOM 1584 C CA . ARG A 1 208 ? -17.967 -4.483 46.968 1.00 97.62 208 ARG A CA 1
ATOM 1585 C C . ARG A 1 208 ? -17.322 -4.659 45.591 1.00 97.62 208 ARG A C 1
ATOM 1587 O O . ARG A 1 208 ? -16.400 -5.457 45.461 1.00 97.62 208 ARG A O 1
ATOM 1594 N N . ALA A 1 209 ? -17.771 -3.909 44.586 1.00 95.88 209 ALA A N 1
ATOM 1595 C CA . ALA A 1 209 ? -17.167 -3.837 43.259 1.00 95.88 209 ALA A CA 1
ATOM 1596 C C . ALA A 1 209 ? -17.231 -2.402 42.718 1.00 95.88 209 ALA A C 1
ATOM 1598 O O . ALA A 1 209 ? -18.065 -1.612 43.156 1.00 95.88 209 ALA A O 1
ATOM 1599 N N . SER A 1 210 ? -16.359 -2.079 41.762 1.00 93.38 210 SER A N 1
ATOM 1600 C CA . SER A 1 210 ? -16.448 -0.816 41.020 1.00 93.38 210 SER A CA 1
ATOM 1601 C C . SER A 1 210 ? -17.492 -0.937 39.911 1.00 93.38 210 SER A C 1
ATOM 1603 O O . SER A 1 210 ? -17.615 -2.013 39.327 1.00 93.38 210 SER A O 1
ATOM 1605 N N . GLY A 1 211 ? -18.199 0.150 39.605 1.00 91.44 211 GLY A N 1
ATOM 1606 C CA . GLY A 1 211 ? -19.203 0.178 38.544 1.00 91.44 211 GLY A CA 1
ATOM 1607 C C . GLY A 1 211 ? -19.350 1.554 37.902 1.00 91.44 211 GLY A C 1
ATOM 1608 O O . GLY A 1 211 ? -19.219 2.589 38.565 1.00 91.44 211 GLY A O 1
ATOM 1609 N N . ALA A 1 212 ? -19.593 1.561 36.596 1.00 90.50 212 ALA A N 1
ATOM 1610 C CA . ALA A 1 212 ? -20.040 2.736 35.855 1.00 90.50 212 ALA A CA 1
ATOM 1611 C C . ALA A 1 212 ? -21.568 2.888 35.930 1.00 90.50 212 ALA A C 1
ATOM 1613 O O . ALA A 1 212 ? -22.268 1.988 36.387 1.00 90.50 212 ALA A O 1
ATOM 1614 N N . GLU A 1 213 ? -22.085 4.026 35.470 1.00 90.25 213 GLU A N 1
ATOM 1615 C CA . GLU A 1 213 ? -23.526 4.295 35.401 1.00 90.25 213 GLU A CA 1
ATOM 1616 C C . GLU A 1 213 ? -24.304 3.138 34.749 1.00 90.25 213 GLU A C 1
ATOM 1618 O O . GLU A 1 213 ? -23.930 2.627 33.691 1.00 90.25 213 GLU A O 1
ATOM 1623 N N . GLY A 1 214 ? -25.382 2.706 35.400 1.00 89.31 214 GLY A N 1
ATOM 1624 C CA . GLY A 1 214 ? -26.240 1.610 34.960 1.00 89.31 214 GLY A CA 1
ATOM 1625 C C . GLY A 1 214 ? -25.718 0.198 35.256 1.00 89.31 214 GLY A C 1
ATOM 1626 O O . GLY A 1 214 ? -26.489 -0.756 35.122 1.00 89.31 214 GLY A O 1
ATOM 1627 N N . GLU A 1 215 ? -24.461 0.027 35.679 1.00 91.25 215 GLU A N 1
ATOM 1628 C CA . GLU A 1 215 ? -23.921 -1.286 36.054 1.00 91.25 215 GLU A CA 1
ATOM 1629 C C . GLU A 1 215 ? -24.442 -1.722 37.424 1.00 91.25 215 GLU A C 1
ATOM 1631 O O . GLU A 1 215 ? -24.613 -0.914 38.333 1.00 91.25 215 GLU A O 1
ATOM 1636 N N . VAL A 1 216 ? -24.699 -3.022 37.587 1.00 95.25 216 VAL A N 1
ATOM 1637 C CA . VAL A 1 216 ? -25.172 -3.576 38.859 1.00 95.25 216 VAL A CA 1
ATOM 1638 C C . VAL A 1 216 ? -23.998 -4.144 39.639 1.00 95.25 216 VAL A C 1
ATOM 1640 O O . VAL A 1 216 ? -23.373 -5.114 39.209 1.00 95.25 216 VAL A O 1
ATOM 1643 N N . ILE A 1 217 ? -23.747 -3.573 40.811 1.00 96.56 217 ILE A N 1
ATOM 1644 C CA . ILE A 1 217 ? -22.658 -3.947 41.709 1.00 96.56 217 ILE A CA 1
ATOM 1645 C C . ILE A 1 217 ? -23.199 -4.527 43.029 1.00 96.56 217 ILE A C 1
ATOM 1647 O O . ILE A 1 217 ? -24.292 -4.162 43.473 1.00 96.56 217 ILE A O 1
ATOM 1651 N N . PRO A 1 218 ? -22.467 -5.449 43.680 1.00 97.12 218 PRO A N 1
ATOM 1652 C CA . PRO A 1 218 ? -22.753 -5.859 45.050 1.00 97.12 218 PRO A CA 1
ATOM 1653 C C . PRO A 1 218 ? -22.411 -4.734 46.037 1.00 97.12 218 PRO A C 1
ATOM 1655 O O . PRO A 1 218 ? -21.319 -4.167 45.984 1.00 97.12 218 PRO A O 1
ATOM 1658 N N . VAL A 1 219 ? -23.317 -4.446 46.969 1.00 97.62 219 VAL A N 1
ATOM 1659 C CA . VAL A 1 219 ? -23.146 -3.424 48.012 1.00 97.62 219 VAL A CA 1
ATOM 1660 C C . VAL A 1 219 ? -23.497 -4.019 49.368 1.00 97.62 219 VAL A C 1
ATOM 1662 O O . VAL A 1 219 ? -24.570 -4.589 49.540 1.00 97.62 219 VAL A O 1
ATOM 1665 N N . TYR A 1 220 ? -22.581 -3.920 50.327 1.00 97.62 220 TYR A N 1
ATOM 1666 C CA . TYR A 1 220 ? -22.798 -4.384 51.696 1.00 97.62 220 TYR A CA 1
ATOM 1667 C C . TYR A 1 220 ? -23.460 -3.286 52.526 1.00 97.62 220 TYR A C 1
ATOM 1669 O O . TYR A 1 220 ? -22.923 -2.186 52.598 1.00 97.62 220 TYR A O 1
ATOM 1677 N N . VAL A 1 221 ? -24.587 -3.589 53.164 1.00 96.44 221 VAL A N 1
ATOM 1678 C CA . VAL A 1 221 ? -25.338 -2.661 54.021 1.00 96.44 221 VAL A CA 1
ATOM 1679 C C . VAL A 1 221 ? -25.094 -3.045 55.486 1.00 96.44 221 VAL A C 1
ATOM 1681 O O . VAL A 1 221 ? -25.609 -4.083 55.918 1.00 96.44 221 VAL A O 1
ATOM 1684 N N . PRO A 1 222 ? -24.305 -2.269 56.258 1.00 93.31 222 PRO A N 1
ATOM 1685 C CA . PRO A 1 222 ? -23.942 -2.610 57.635 1.00 93.31 222 PRO A CA 1
ATOM 1686 C C . PRO A 1 222 ? -25.138 -2.806 58.572 1.00 93.31 222 PRO A C 1
ATOM 1688 O O . PRO A 1 222 ? -25.118 -3.721 59.392 1.00 93.31 222 PRO A O 1
ATOM 1691 N N . GLU A 1 223 ? -26.196 -2.010 58.413 1.00 89.56 223 GLU A N 1
ATOM 1692 C CA . GLU A 1 223 ? -27.400 -2.027 59.254 1.00 89.56 223 GLU A CA 1
ATOM 1693 C C . GLU A 1 223 ? -28.167 -3.348 59.144 1.00 89.56 223 GLU A C 1
ATOM 1695 O O . GLU A 1 223 ? -28.783 -3.798 60.106 1.00 89.56 223 GLU A O 1
ATOM 1700 N N . THR A 1 224 ? -28.119 -3.989 57.973 1.00 92.06 224 THR A N 1
ATOM 1701 C CA . THR A 1 224 ? -28.800 -5.271 57.724 1.00 92.06 224 THR A CA 1
ATOM 1702 C C . THR A 1 224 ? -27.842 -6.457 57.669 1.00 92.06 224 THR A C 1
ATOM 1704 O O . THR A 1 224 ? -28.297 -7.596 57.583 1.00 92.06 224 THR A O 1
ATOM 1707 N N . GLN A 1 225 ? -26.529 -6.201 57.686 1.00 93.31 225 GLN A N 1
ATOM 1708 C CA . GLN A 1 225 ? -25.452 -7.177 57.478 1.00 93.31 225 GLN A CA 1
ATOM 1709 C C . GLN A 1 225 ? -25.594 -7.998 56.182 1.00 93.31 225 GLN A C 1
ATOM 1711 O O . GLN A 1 225 ? -25.029 -9.084 56.048 1.00 93.31 225 GLN A O 1
ATOM 1716 N N . LYS A 1 226 ? -26.343 -7.485 55.198 1.00 93.88 226 LYS A N 1
ATOM 1717 C CA . LYS A 1 226 ? -26.599 -8.152 53.917 1.00 93.88 226 LYS A CA 1
ATOM 1718 C C . LYS A 1 226 ? -25.865 -7.461 52.780 1.00 93.88 226 LYS A C 1
ATOM 1720 O O . LYS A 1 226 ? -25.582 -6.267 52.819 1.00 93.88 226 LYS A O 1
ATOM 1725 N N . THR A 1 227 ? -25.578 -8.235 51.738 1.00 95.69 227 THR A N 1
ATOM 1726 C CA . THR A 1 227 ? -25.106 -7.705 50.458 1.00 95.69 227 THR A CA 1
ATOM 1727 C C . THR A 1 227 ? -26.274 -7.680 49.484 1.00 95.69 227 THR A C 1
ATOM 1729 O O . THR A 1 227 ? -26.883 -8.716 49.229 1.00 95.69 227 THR A O 1
ATOM 1732 N N . VAL A 1 228 ? -26.580 -6.503 48.950 1.00 95.25 228 VAL A N 1
ATOM 1733 C CA . VAL A 1 228 ? -27.640 -6.285 47.962 1.00 95.25 228 VAL A CA 1
ATOM 1734 C C . VAL A 1 228 ? -27.031 -6.015 46.593 1.00 95.25 228 VAL A C 1
ATOM 1736 O O . VAL A 1 228 ? -25.903 -5.534 46.483 1.00 95.25 228 VAL A O 1
ATOM 1739 N N . ARG A 1 229 ? -27.772 -6.335 45.533 1.00 97.12 229 ARG A N 1
ATOM 1740 C CA . ARG A 1 229 ? -27.412 -5.934 44.174 1.00 97.12 229 ARG A CA 1
ATOM 1741 C C . ARG A 1 229 ? -28.031 -4.579 43.8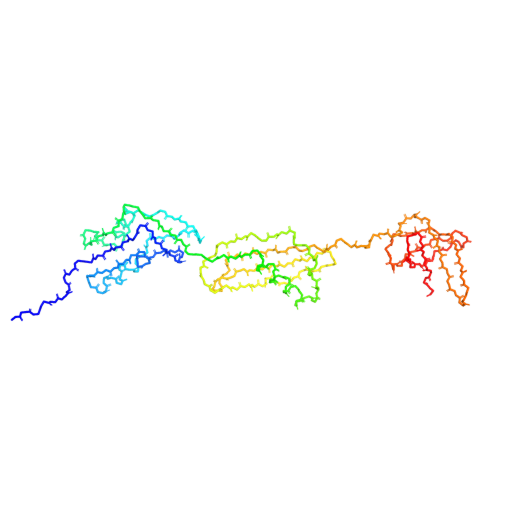81 1.00 97.12 229 ARG A C 1
ATOM 1743 O O . ARG A 1 229 ? -29.250 -4.444 43.941 1.00 97.12 229 ARG A O 1
ATOM 1750 N N . ALA A 1 230 ? -27.202 -3.602 43.542 1.00 96.00 230 ALA A N 1
ATOM 1751 C CA . ALA A 1 230 ? -27.659 -2.251 43.264 1.00 96.00 230 ALA A CA 1
ATOM 1752 C C . ALA A 1 230 ? -27.057 -1.723 41.961 1.00 96.00 230 ALA A C 1
ATOM 1754 O O . ALA A 1 230 ? -25.884 -1.948 41.668 1.00 96.00 230 ALA A O 1
ATOM 1755 N N . ARG A 1 231 ? -27.883 -1.059 41.160 1.00 96.06 231 ARG A N 1
ATOM 1756 C CA . ARG A 1 231 ? -27.507 -0.374 39.931 1.00 96.06 231 ARG A CA 1
ATOM 1757 C C . ARG A 1 231 ? -26.885 0.972 40.276 1.00 96.06 231 ARG A C 1
ATOM 1759 O O . ARG A 1 231 ? -27.464 1.718 41.053 1.00 96.06 231 ARG A O 1
ATOM 1766 N N . VAL A 1 232 ? -25.733 1.297 39.706 1.00 95.12 232 VAL A N 1
ATOM 1767 C CA . VAL A 1 232 ? -25.112 2.615 39.877 1.00 95.12 232 VAL A CA 1
ATOM 1768 C C . VAL A 1 232 ? -25.959 3.659 39.155 1.00 95.12 232 VAL A C 1
ATOM 1770 O O . VAL A 1 232 ? -26.090 3.598 37.936 1.00 95.12 232 VAL A O 1
ATOM 1773 N N . ALA A 1 233 ? -26.548 4.587 39.904 1.00 92.44 233 ALA A N 1
ATOM 1774 C CA . ALA A 1 233 ? -27.374 5.656 39.347 1.00 92.44 233 ALA A CA 1
ATOM 1775 C C . ALA A 1 233 ? -26.516 6.881 39.010 1.00 92.44 233 ALA A C 1
ATOM 1777 O O . ALA A 1 233 ? -26.592 7.420 37.916 1.00 92.44 233 ALA A O 1
ATOM 1778 N N . GLU A 1 234 ? -25.649 7.280 39.941 1.00 89.06 234 GLU A N 1
ATOM 1779 C CA . GLU A 1 234 ? -24.735 8.413 39.797 1.00 89.06 234 GLU A CA 1
ATOM 1780 C C . GLU A 1 234 ? -23.535 8.246 40.749 1.00 89.06 234 GLU A C 1
ATOM 1782 O O . GLU A 1 234 ? -23.387 7.222 41.426 1.00 89.06 234 GLU A O 1
ATOM 1787 N N . LYS A 1 235 ? -22.631 9.231 40.800 1.00 91.56 235 LYS A N 1
ATOM 1788 C CA . LYS A 1 235 ? -21.439 9.164 41.656 1.00 91.56 235 LYS A CA 1
ATOM 1789 C C . LYS A 1 235 ? -21.830 9.021 43.129 1.00 91.56 235 LYS A C 1
ATOM 1791 O O . LYS A 1 235 ? -22.466 9.906 43.689 1.00 91.56 235 LYS A O 1
ATOM 1796 N N . GLY A 1 236 ? -21.412 7.921 43.754 1.00 91.06 236 GLY A N 1
ATOM 1797 C CA . GLY A 1 236 ? -21.707 7.636 45.159 1.00 91.06 236 GLY A CA 1
ATOM 1798 C C . GLY A 1 236 ? -23.150 7.203 45.454 1.00 91.06 236 GLY A C 1
ATOM 1799 O O . GLY A 1 236 ? -23.480 7.046 46.626 1.00 91.06 236 GLY A O 1
ATOM 1800 N N . ARG A 1 237 ? -24.006 6.976 44.446 1.00 95.44 237 ARG A N 1
ATOM 1801 C CA . ARG A 1 237 ? -25.418 6.601 44.640 1.00 95.44 237 ARG A CA 1
ATOM 1802 C C . ARG A 1 237 ? -25.806 5.380 43.815 1.00 95.44 237 ARG A C 1
ATOM 1804 O O . ARG A 1 237 ? -25.492 5.280 42.627 1.00 95.44 237 ARG A O 1
ATOM 1811 N N . VAL A 1 238 ? -26.523 4.455 44.444 1.00 96.75 238 VAL A N 1
ATOM 1812 C CA . VAL A 1 238 ? -26.946 3.189 43.838 1.00 96.75 238 VAL A CA 1
ATOM 1813 C C . VAL A 1 238 ? -28.406 2.873 44.168 1.00 96.75 238 VAL A C 1
ATOM 1815 O O . VAL A 1 238 ? -28.879 3.180 45.257 1.00 96.75 238 VAL A O 1
ATOM 1818 N N . GLU A 1 239 ? -29.109 2.213 43.254 1.00 96.56 239 GLU A N 1
ATOM 1819 C CA . GLU A 1 239 ? -30.514 1.813 43.395 1.00 96.56 239 GLU A CA 1
ATOM 1820 C C . GLU A 1 239 ? -30.640 0.291 43.442 1.00 96.56 239 GLU A C 1
ATOM 1822 O O . GLU A 1 239 ? -30.135 -0.409 42.562 1.00 96.56 239 GLU A O 1
ATOM 1827 N N . VAL A 1 240 ? -31.298 -0.254 44.464 1.00 95.06 240 VAL A N 1
ATOM 1828 C CA . VAL A 1 240 ? -31.442 -1.709 44.610 1.00 95.06 240 VAL A CA 1
ATOM 1829 C C . VAL A 1 240 ? -32.294 -2.284 43.484 1.00 95.06 240 VAL A C 1
ATOM 1831 O O . VAL A 1 240 ? -33.390 -1.809 43.201 1.00 95.06 240 VAL A O 1
ATOM 1834 N N . VAL A 1 241 ? -31.781 -3.344 42.859 1.00 92.44 241 VAL A N 1
ATOM 1835 C CA . VAL A 1 241 ? -32.519 -4.122 41.863 1.00 92.44 241 VAL A CA 1
ATOM 1836 C C . VAL A 1 241 ? -33.294 -5.203 42.615 1.00 92.44 241 VAL A C 1
ATOM 1838 O O . VAL A 1 241 ? -32.676 -6.136 43.134 1.00 92.44 241 VAL A O 1
ATOM 1841 N N . LEU A 1 242 ? -34.613 -5.019 42.723 1.00 77.31 242 LEU A N 1
ATOM 1842 C CA . LEU A 1 242 ? -35.559 -5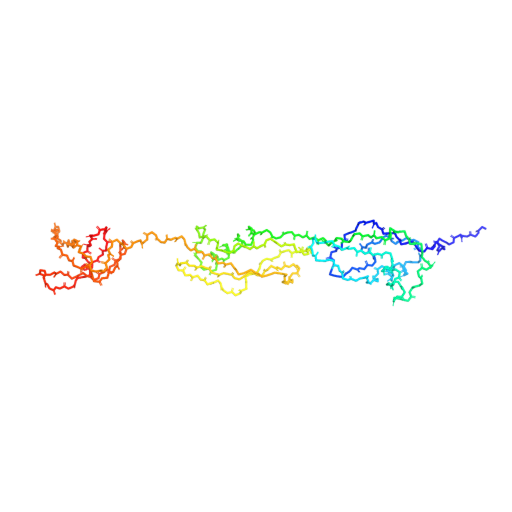.969 43.324 1.00 77.31 242 LEU A CA 1
ATOM 1843 C C . LEU A 1 242 ? -35.883 -7.135 42.382 1.00 77.31 242 LEU A C 1
ATOM 1845 O O . LEU A 1 242 ? -35.860 -6.923 41.147 1.00 77.31 242 LEU A O 1
#

pLDDT: mean 92.19, std 10.26, range [37.88, 98.5]

Secondary structure (DSSP, 8-state):
-----TT-SPPEEEE-SEEEE-SSEEEHHHHEEEESS-HHHHHHHHT-EEEEPPSTT-EEEEEHHHHHHHHHHTT--GGGSEEE--SEEEEEE--EEE-HHHHHHHHHHHHHHHH----TTPEESSPPPPEEE-SS-EEEEE-SPPEE-SSEEEEEEEEEETTEEEEEEEEEEEPPPPS---SB-TT-EEEEEEEETTEEEEEEEEESS-B-TT-EEEEEETTTTEEEEEEEEETTEEEE--

Foldseek 3Di:
DDDDDQAPDQKEWAFEQEFEDQDQWAASLRGTDIDGHDPVVSVVRRRQTLTGADDAQDKDKDAPVSVCVSCVVVVHHPVSYHYHDPRIHIYHYHWDKDDLVVLVVVVQVVCCVQPVDHCVVWDWPDGDDIDTDGDADWDKDWDDHWDDDPFKIWTKIFIDGVNHGPDIDIIMTTHDPPPQDFLDAQQDWAWEWEDDPNDIDTAIWGWRHTGGAQDWTWTQGPVVRDTFTWGCHGRRYTYGDD

Sequence (242 aa):
MALVRLTDEPLRIRIAPSVSVSSTRFCLAEIAELAGGDEALRRALGAMELGASPLPGQKRTFTRQQLLTRLRQHGYDPTQFTIEMPDTIQIMRVAQAVGASAVEQFARAEIQKRTGVDISRWRLENPPAEIALPEGALTFVVEGAPRVSEKSARIEIAVQVNNETRARYSLRFQAPPSTRTPLVRAGETVQVVVQSGGVVIEVSGVARASGAEGEVIPVYVPETQKTVRARVAEKGRVEVVL